Protein AF-W1PEI9-F1 (afdb_monomer)

Organism: Amborella trichopoda (NCBI:txid13333)

Structure (mmCIF, N/CA/C/O backbone):
data_AF-W1PEI9-F1
#
_entry.id   AF-W1PEI9-F1
#
loop_
_atom_site.group_PDB
_atom_site.id
_atom_site.type_symbol
_atom_site.label_atom_id
_atom_site.label_alt_id
_atom_site.label_comp_id
_atom_site.label_asym_id
_atom_site.label_entity_id
_atom_site.label_seq_id
_atom_site.pdbx_PDB_ins_code
_atom_site.Cartn_x
_atom_site.Cartn_y
_atom_site.Cartn_z
_atom_site.occupancy
_atom_site.B_iso_or_equiv
_atom_site.auth_seq_id
_atom_site.auth_comp_id
_atom_site.auth_asym_id
_atom_site.auth_atom_id
_atom_site.pdbx_PDB_model_num
ATOM 1 N N . MET A 1 1 ? -11.754 3.551 -22.046 1.00 38.94 1 MET A N 1
ATOM 2 C CA . MET A 1 1 ? -11.996 2.138 -21.667 1.00 38.94 1 MET A CA 1
ATOM 3 C C . MET A 1 1 ? -11.466 1.914 -20.260 1.00 38.94 1 MET A C 1
ATOM 5 O O . MET A 1 1 ? -10.354 2.350 -19.992 1.00 38.94 1 MET A O 1
ATOM 9 N N . LYS A 1 2 ? -12.235 1.277 -19.365 1.00 50.69 2 LYS A N 1
ATOM 10 C CA . LYS A 1 2 ? -11.716 0.834 -18.060 1.00 50.69 2 LYS A CA 1
ATOM 11 C C . LYS A 1 2 ? -10.725 -0.317 -18.317 1.00 50.69 2 LYS A C 1
ATOM 13 O O . LYS A 1 2 ? -11.101 -1.243 -19.038 1.00 50.69 2 LYS A O 1
ATOM 18 N N . PRO A 1 3 ? -9.479 -0.260 -17.815 1.00 57.53 3 PRO A N 1
ATOM 19 C CA . PRO A 1 3 ? -8.537 -1.363 -17.975 1.00 57.53 3 PRO A CA 1
ATOM 20 C C . PRO A 1 3 ? -9.082 -2.641 -17.315 1.00 57.53 3 PRO A C 1
ATOM 22 O O . PRO A 1 3 ? -9.838 -2.582 -16.345 1.00 57.53 3 PRO A O 1
ATOM 25 N N . SER A 1 4 ? -8.746 -3.797 -17.888 1.00 67.44 4 SER A N 1
ATOM 26 C CA . SER A 1 4 ? -9.245 -5.104 -17.446 1.00 67.44 4 SER A CA 1
ATOM 27 C C . SER A 1 4 ? -8.595 -5.516 -16.123 1.00 67.44 4 SER A C 1
ATOM 29 O O . SER A 1 4 ? -7.374 -5.534 -16.025 1.00 67.44 4 SER A O 1
ATOM 31 N N . SER A 1 5 ? -9.400 -5.944 -15.148 1.00 65.81 5 SER A N 1
ATOM 32 C CA . SER A 1 5 ? -8.937 -6.503 -13.867 1.00 65.81 5 SER A CA 1
ATOM 33 C C . SER A 1 5 ? -8.968 -8.043 -13.830 1.00 65.81 5 SER A C 1
ATOM 35 O O . SER A 1 5 ? -9.061 -8.647 -12.760 1.00 65.81 5 SER A O 1
ATOM 37 N N . ASN A 1 6 ? -8.973 -8.703 -14.995 1.00 63.50 6 ASN A N 1
ATOM 38 C CA . ASN A 1 6 ? -9.005 -10.164 -15.076 1.00 63.50 6 ASN A CA 1
ATOM 39 C C . ASN A 1 6 ? -7.700 -10.773 -14.547 1.00 63.50 6 ASN A C 1
ATOM 41 O O . ASN A 1 6 ? -6.618 -10.505 -15.069 1.00 63.50 6 ASN A O 1
ATOM 45 N N . ARG A 1 7 ? -7.825 -11.633 -13.532 1.00 63.16 7 ARG A N 1
ATOM 46 C CA . ARG A 1 7 ? -6.710 -12.356 -12.915 1.00 63.16 7 ARG A CA 1
ATOM 47 C C . ARG A 1 7 ? -6.373 -13.583 -13.762 1.00 63.16 7 ARG A C 1
ATOM 49 O O . ARG A 1 7 ? -6.993 -14.633 -13.613 1.00 63.16 7 A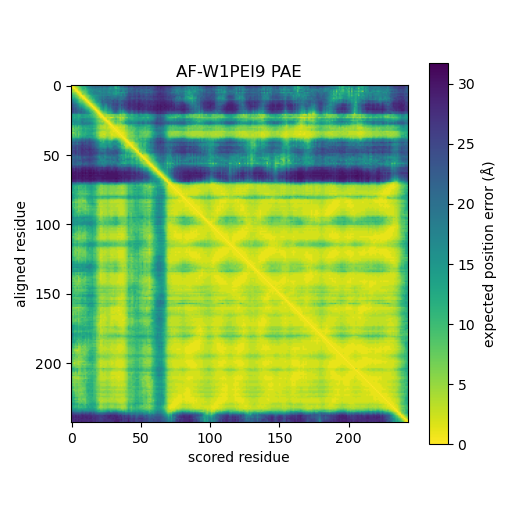RG A O 1
ATOM 56 N N . VAL A 1 8 ? -5.411 -13.468 -14.669 1.00 56.00 8 VAL A N 1
ATOM 57 C CA . VAL A 1 8 ? -4.890 -14.644 -15.379 1.00 56.00 8 VAL A CA 1
ATOM 58 C C . VAL A 1 8 ? -3.942 -15.381 -14.427 1.00 56.00 8 VAL A C 1
ATOM 60 O O . VAL A 1 8 ? -2.944 -14.811 -14.004 1.00 56.00 8 VAL A O 1
ATOM 63 N N . GLY A 1 9 ? -4.271 -16.623 -14.056 1.00 52.38 9 GLY A N 1
ATOM 64 C CA . GLY A 1 9 ? -3.397 -17.487 -13.243 1.00 52.38 9 GLY A CA 1
ATOM 65 C C . GLY A 1 9 ? -3.635 -17.496 -11.725 1.00 52.38 9 GLY A C 1
ATOM 66 O O . GLY A 1 9 ? -2.911 -18.197 -11.025 1.00 52.38 9 GLY A O 1
ATOM 67 N N . PHE A 1 10 ? -4.649 -16.794 -11.199 1.00 54.81 10 PHE A N 1
ATOM 68 C CA . PHE A 1 10 ? -5.024 -16.869 -9.775 1.00 54.81 10 PHE A CA 1
ATOM 69 C C . PHE A 1 10 ? -6.401 -17.515 -9.600 1.00 54.81 10 PHE A C 1
ATOM 71 O O . PHE A 1 10 ? -7.389 -17.043 -10.164 1.00 54.81 10 PHE A O 1
ATOM 78 N N . THR A 1 11 ? -6.486 -18.571 -8.789 1.00 50.75 11 THR A N 1
ATOM 79 C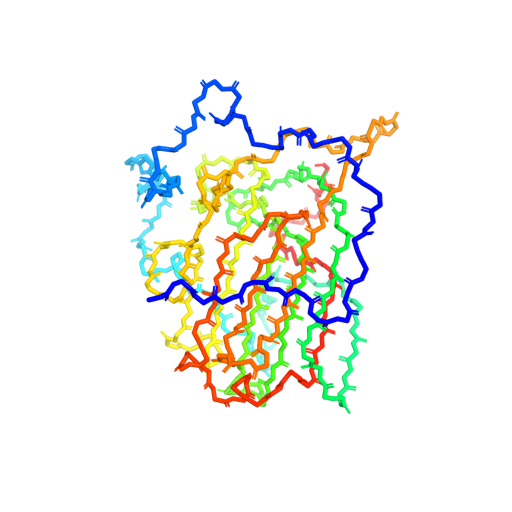 CA . THR A 1 11 ? -7.759 -19.192 -8.405 1.00 50.75 11 THR A CA 1
ATOM 80 C C . THR A 1 11 ? -8.467 -18.344 -7.342 1.00 50.75 11 THR A C 1
ATOM 82 O O . THR A 1 11 ? -7.857 -17.871 -6.381 1.00 50.75 11 THR A O 1
ATOM 85 N N . SER A 1 12 ? -9.768 -18.111 -7.528 1.00 50.69 12 SER A N 1
ATOM 86 C CA . SER A 1 12 ? -10.629 -17.528 -6.493 1.00 50.69 12 SER A CA 1
ATOM 87 C C . SER A 1 12 ? -10.885 -18.599 -5.431 1.00 50.69 12 SER A C 1
ATOM 89 O O . SER A 1 12 ? -11.300 -19.713 -5.758 1.00 50.69 12 SER A O 1
ATOM 91 N N . GLU A 1 13 ? -10.599 -18.292 -4.167 1.00 48.91 13 GLU A N 1
ATOM 92 C CA . GLU A 1 13 ? -11.056 -19.129 -3.056 1.00 48.91 13 GLU A CA 1
ATOM 93 C C . GLU A 1 13 ? -12.588 -19.050 -2.981 1.00 48.91 13 GLU A C 1
ATOM 95 O O . GLU A 1 13 ? -13.180 -18.033 -3.345 1.00 48.91 13 GLU A O 1
ATOM 100 N N . LYS A 1 14 ? -13.245 -20.139 -2.548 1.00 38.59 14 LYS A N 1
ATOM 101 C CA . LYS A 1 14 ? -14.707 -20.185 -2.362 1.00 38.59 14 LYS A CA 1
ATOM 102 C C . LYS A 1 14 ? -15.156 -18.908 -1.652 1.00 38.59 14 LYS A C 1
ATOM 104 O O . LYS A 1 14 ? -14.592 -18.619 -0.604 1.00 38.59 14 LYS A O 1
ATOM 109 N N . LYS A 1 15 ? -16.151 -18.195 -2.212 1.00 37.16 15 LYS A N 1
ATOM 110 C CA . LYS A 1 15 ? -16.755 -16.965 -1.658 1.00 37.16 15 LYS A CA 1
ATOM 111 C C . LYS A 1 15 ? -16.857 -17.061 -0.133 1.00 37.16 15 LYS A C 1
ATOM 113 O O . LYS A 1 15 ? -17.834 -17.598 0.389 1.00 37.16 15 LYS A O 1
ATOM 118 N N . VAL A 1 16 ? -15.858 -16.544 0.578 1.00 40.06 16 VAL A N 1
ATOM 119 C CA . VAL A 1 16 ? -15.978 -16.311 2.011 1.00 40.06 16 VAL A CA 1
ATOM 120 C C . VAL A 1 16 ? -16.999 -15.198 2.106 1.00 40.06 16 VAL A C 1
ATOM 122 O O . VAL A 1 16 ? -16.820 -14.140 1.499 1.00 40.06 16 VAL A O 1
ATOM 125 N N . GLN A 1 17 ? -18.115 -15.497 2.767 1.00 37.69 17 GLN A N 1
ATOM 126 C CA . GLN A 1 17 ? -19.247 -14.601 2.955 1.00 37.69 17 GLN A CA 1
ATOM 127 C C . GLN A 1 17 ? -18.711 -13.193 3.233 1.00 37.69 17 GLN A C 1
ATOM 129 O O . GLN A 1 17 ? -17.978 -12.986 4.203 1.00 37.69 17 GLN A O 1
ATOM 134 N N . SER A 1 18 ? -18.969 -12.262 2.309 1.00 45.06 18 SER A N 1
ATOM 135 C CA . SER A 1 18 ? -18.375 -10.930 2.310 1.00 45.06 18 SER A CA 1
ATOM 136 C C . SER A 1 18 ? -18.948 -10.135 3.477 1.00 45.06 18 SER A C 1
ATOM 138 O O . SER A 1 18 ? -19.879 -9.347 3.322 1.00 45.06 18 SER A O 1
ATOM 140 N N . SER A 1 19 ? -18.420 -10.354 4.678 1.00 51.12 19 SER A N 1
ATOM 141 C CA . SER A 1 19 ? -18.631 -9.425 5.769 1.00 51.12 19 SER A CA 1
ATOM 142 C C . SER A 1 19 ? -18.049 -8.091 5.307 1.00 51.12 19 SER A C 1
ATOM 144 O O . SER A 1 19 ? -16.859 -7.989 4.975 1.00 51.12 19 SER A O 1
ATOM 146 N N . ASN A 1 20 ? -18.928 -7.095 5.177 1.00 56.91 20 ASN A N 1
ATOM 147 C CA . ASN A 1 20 ? -18.552 -5.716 4.904 1.00 56.91 20 ASN A CA 1
ATOM 148 C C . ASN A 1 20 ? -17.596 -5.282 6.011 1.00 56.91 20 ASN A C 1
ATOM 150 O O . ASN A 1 20 ? -18.016 -5.016 7.139 1.00 56.91 20 ASN A O 1
ATOM 154 N N . LEU A 1 21 ? -16.302 -5.275 5.679 1.00 64.25 21 LEU A N 1
ATOM 155 C CA . LEU A 1 21 ? -15.236 -4.924 6.612 1.00 64.25 21 LEU A CA 1
ATOM 156 C C . LEU A 1 21 ? -15.153 -3.419 6.847 1.00 64.25 21 LEU A C 1
ATOM 158 O O . LEU A 1 21 ? -14.384 -2.978 7.688 1.00 64.25 21 LEU A O 1
ATOM 162 N N . GLN A 1 22 ? -15.913 -2.624 6.100 1.00 79.81 22 GLN A N 1
ATOM 163 C CA . GLN A 1 22 ? -15.947 -1.183 6.258 1.00 79.81 22 GLN A CA 1
ATOM 164 C C . GLN A 1 22 ? -17.339 -0.787 6.738 1.00 79.81 22 GLN A C 1
ATOM 166 O O . GLN A 1 22 ? -18.350 -1.198 6.182 1.00 79.81 22 GLN A O 1
ATOM 171 N N . SER A 1 23 ? -17.414 -0.023 7.824 1.00 75.50 23 SER A N 1
ATOM 172 C CA . SER A 1 23 ? -18.700 0.342 8.429 1.00 75.50 23 SER A CA 1
ATOM 173 C C . SER A 1 23 ? -19.509 1.322 7.575 1.00 75.50 23 SER A C 1
ATOM 175 O O . SER A 1 23 ? -20.736 1.327 7.673 1.00 75.50 23 SER A O 1
ATOM 177 N N . TRP A 1 24 ? -18.845 2.125 6.737 1.00 78.25 24 TRP A N 1
ATOM 178 C CA . TRP A 1 24 ? -19.479 3.181 5.943 1.00 78.25 24 TRP A CA 1
ATOM 179 C C . TRP A 1 24 ? -20.424 2.633 4.863 1.00 78.25 24 TRP A C 1
ATOM 181 O O . TRP A 1 24 ? -21.472 3.221 4.624 1.00 78.25 24 TRP A O 1
ATOM 191 N N . ASN A 1 25 ? -20.115 1.474 4.273 1.00 74.00 25 ASN A N 1
ATOM 192 C CA . ASN A 1 25 ? -20.906 0.889 3.184 1.00 74.00 25 ASN A CA 1
ATOM 193 C C . ASN A 1 25 ? -22.024 -0.058 3.669 1.00 74.00 25 ASN A C 1
ATOM 195 O O . ASN A 1 25 ? -22.594 -0.816 2.886 1.00 74.00 25 ASN A O 1
ATOM 199 N N . ARG A 1 26 ? -22.347 -0.042 4.973 1.00 69.62 26 ARG A N 1
ATOM 200 C CA . ARG A 1 26 ? -23.456 -0.838 5.534 1.00 69.62 26 ARG A CA 1
ATOM 201 C C . ARG A 1 26 ? -24.835 -0.278 5.188 1.00 69.62 26 ARG A C 1
ATOM 203 O O . ARG A 1 26 ? -25.803 -1.030 5.248 1.00 69.62 26 ARG A O 1
ATOM 210 N N . LYS A 1 27 ? -24.930 1.023 4.898 1.00 66.69 27 LYS A N 1
ATOM 211 C CA . LYS A 1 27 ? -26.196 1.721 4.612 1.00 66.69 27 LYS A CA 1
ATOM 212 C C . LYS A 1 27 ? -26.204 2.440 3.265 1.00 66.69 27 LYS A C 1
ATOM 214 O O . LYS A 1 27 ? -27.272 2.560 2.681 1.00 66.69 27 LYS A O 1
ATOM 219 N N . ASP A 1 28 ? -25.036 2.840 2.768 1.00 69.19 28 ASP A N 1
ATOM 220 C CA . ASP A 1 28 ? -24.901 3.634 1.551 1.00 69.19 28 ASP A CA 1
ATOM 221 C C . ASP A 1 28 ? -23.911 2.987 0.578 1.00 69.19 28 ASP A C 1
ATOM 223 O O . ASP A 1 28 ? -22.884 2.437 0.977 1.00 69.19 28 ASP A O 1
ATOM 227 N N . THR A 1 29 ? -24.205 3.085 -0.716 1.00 77.62 29 THR A N 1
ATOM 228 C CA . THR A 1 29 ? -23.305 2.678 -1.803 1.00 77.62 29 THR A CA 1
ATOM 229 C C . THR A 1 29 ? -22.981 3.877 -2.678 1.00 77.62 29 THR A C 1
ATOM 231 O O . THR A 1 29 ? -23.831 4.743 -2.891 1.00 77.62 29 THR A O 1
ATOM 234 N N . CYS A 1 30 ? -21.774 3.919 -3.236 1.00 85.00 30 CYS A N 1
ATOM 235 C CA . CYS A 1 30 ? -21.409 4.963 -4.186 1.00 85.00 30 CYS A CA 1
ATOM 236 C C . CYS A 1 30 ? -22.284 4.904 -5.453 1.00 85.00 30 CYS A C 1
ATOM 238 O O . CYS A 1 30 ? -22.479 3.815 -6.003 1.00 85.00 30 CYS A O 1
ATOM 240 N N . PRO A 1 31 ? -22.779 6.052 -5.960 1.00 89.56 31 PRO A N 1
ATOM 241 C CA . PRO A 1 31 ? -23.426 6.116 -7.264 1.00 89.56 31 PRO A CA 1
ATOM 242 C C . PRO A 1 31 ? -22.554 5.521 -8.381 1.00 89.56 31 PRO A C 1
ATOM 244 O O . PRO A 1 31 ? -21.320 5.621 -8.315 1.00 89.56 31 PRO A O 1
ATOM 247 N N . PRO A 1 32 ? -23.159 4.963 -9.446 1.00 87.62 32 PRO A N 1
ATOM 248 C CA . PRO A 1 32 ? -22.412 4.449 -10.588 1.00 87.62 32 PRO A CA 1
ATOM 249 C C . PRO A 1 32 ? -21.421 5.484 -11.138 1.00 87.62 32 PRO A C 1
ATOM 251 O O . PRO A 1 32 ? -21.779 6.632 -11.391 1.00 87.62 32 PRO A O 1
ATOM 254 N N . GLY A 1 33 ? -20.164 5.074 -11.317 1.00 86.69 33 GLY A N 1
ATOM 255 C CA . GLY A 1 33 ? -19.095 5.943 -11.825 1.00 86.69 33 GLY A CA 1
ATOM 256 C C . GLY A 1 33 ? -18.385 6.795 -10.769 1.00 86.69 33 GLY A C 1
ATOM 257 O O . GLY A 1 33 ? -17.463 7.527 -11.118 1.00 86.69 33 GLY A O 1
ATOM 258 N N . THR A 1 34 ? -18.762 6.680 -9.494 1.00 90.00 34 THR A N 1
ATOM 259 C CA . THR A 1 34 ? -18.087 7.353 -8.375 1.00 90.00 34 THR A CA 1
ATOM 260 C C . THR A 1 34 ? -17.336 6.367 -7.481 1.00 90.00 34 THR A C 1
ATOM 262 O O . THR A 1 34 ? -17.566 5.157 -7.525 1.00 90.00 34 THR A O 1
ATOM 265 N N . ILE A 1 35 ? -16.423 6.901 -6.672 1.00 90.69 35 ILE A N 1
ATOM 266 C CA . ILE A 1 35 ? -15.616 6.161 -5.698 1.00 90.69 35 ILE A CA 1
ATOM 267 C C . ILE A 1 35 ? -15.825 6.749 -4.296 1.00 90.69 35 ILE A C 1
ATOM 269 O O . ILE A 1 35 ? -16.062 7.957 -4.170 1.00 90.69 35 ILE A O 1
ATOM 273 N N . PRO A 1 36 ? -15.698 5.946 -3.233 1.00 90.50 36 PRO A N 1
ATOM 274 C CA . PRO A 1 36 ? -15.693 6.460 -1.877 1.00 90.50 36 PRO A CA 1
ATOM 275 C C . PRO A 1 36 ? -14.319 7.054 -1.552 1.00 90.50 36 PRO A C 1
ATOM 277 O O . PRO A 1 36 ? -13.281 6.443 -1.804 1.00 90.50 36 PRO A O 1
ATOM 280 N N . ILE A 1 37 ? -14.307 8.245 -0.956 1.00 88.06 37 ILE A N 1
ATOM 281 C CA . ILE A 1 37 ? -13.085 8.911 -0.493 1.00 88.06 37 ILE A CA 1
ATOM 282 C C . ILE A 1 37 ? -13.251 9.217 0.991 1.00 88.06 37 ILE A C 1
ATOM 284 O O . ILE A 1 37 ? -14.171 9.939 1.380 1.00 88.06 37 ILE A O 1
ATOM 288 N N . CYS A 1 38 ? -12.351 8.685 1.821 1.00 83.44 38 CYS A N 1
ATOM 289 C CA . CYS A 1 38 ? -1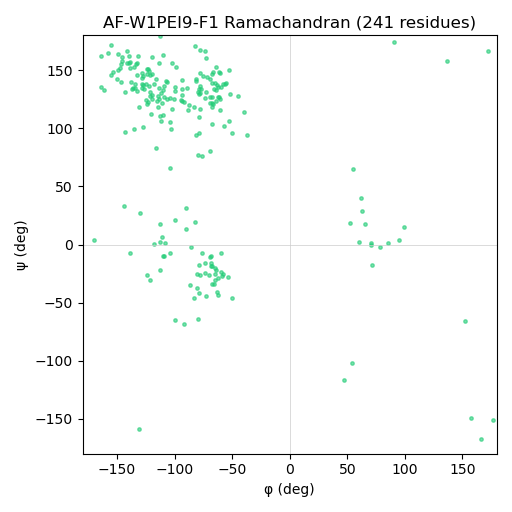2.296 9.051 3.233 1.00 83.44 38 CYS A CA 1
ATOM 290 C C . CYS A 1 38 ? -11.865 10.514 3.354 1.00 83.44 38 CYS A C 1
ATOM 292 O O . CYS A 1 38 ? -10.797 10.895 2.874 1.00 83.44 38 CYS A O 1
ATOM 294 N N . ARG A 1 39 ? -12.704 11.342 3.980 1.00 72.62 39 ARG A N 1
ATOM 295 C CA . ARG A 1 39 ? -12.361 12.737 4.269 1.00 72.62 39 ARG A CA 1
ATOM 296 C C . ARG A 1 39 ? -11.466 12.784 5.503 1.00 72.62 39 ARG A C 1
ATOM 298 O O . ARG A 1 39 ? -11.825 12.198 6.517 1.00 72.62 39 ARG A O 1
ATOM 305 N N . MET A 1 40 ? -10.356 13.511 5.411 1.00 64.25 40 MET A N 1
ATOM 306 C CA . MET A 1 40 ? -9.632 13.983 6.592 1.00 64.25 40 MET A CA 1
ATOM 307 C C . MET A 1 40 ? -10.380 15.198 7.143 1.00 64.25 40 MET A C 1
ATOM 309 O O . MET A 1 40 ? -10.751 16.096 6.379 1.00 64.25 40 MET A O 1
ATOM 313 N N . THR A 1 41 ? -10.664 15.201 8.439 1.00 59.72 41 THR A N 1
ATOM 314 C CA . THR A 1 41 ? -11.306 16.328 9.119 1.00 59.72 41 THR A CA 1
ATOM 315 C C . THR A 1 41 ? -10.323 17.492 9.282 1.00 59.72 41 THR A C 1
ATOM 317 O O . THR A 1 41 ? -9.121 17.357 9.041 1.00 59.72 41 THR A O 1
ATOM 320 N N . ARG A 1 42 ? -10.826 18.684 9.632 1.00 51.88 42 ARG A N 1
ATOM 321 C CA . ARG A 1 42 ? -9.947 19.839 9.890 1.00 51.88 42 ARG A CA 1
ATOM 322 C C . ARG A 1 42 ? -9.088 19.584 11.124 1.00 51.88 42 ARG A C 1
ATOM 324 O O . ARG A 1 42 ? -7.936 19.989 11.148 1.00 51.88 42 ARG A O 1
ATOM 331 N N . GLU A 1 43 ? -9.635 18.875 12.098 1.00 53.56 43 GLU A N 1
ATOM 332 C CA . GLU A 1 43 ? -8.974 18.428 13.315 1.00 53.56 43 GLU A CA 1
ATOM 333 C C . GLU A 1 43 ? -7.810 17.472 12.990 1.00 53.56 43 GLU A C 1
ATOM 335 O O . GLU A 1 43 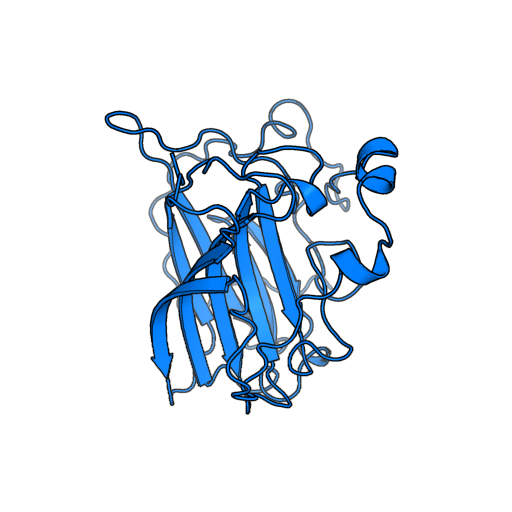? -6.696 17.701 13.464 1.00 53.56 43 GLU A O 1
ATOM 340 N N . ASP A 1 44 ? -8.009 16.518 12.067 1.00 50.19 44 ASP A N 1
ATOM 341 C CA . ASP A 1 44 ? -6.934 15.650 11.540 1.00 50.19 44 ASP A CA 1
ATOM 342 C C . ASP A 1 44 ? -5.843 16.462 10.816 1.00 50.19 44 ASP A C 1
ATOM 344 O O . ASP A 1 44 ? -4.676 16.079 10.783 1.00 50.19 44 ASP A O 1
ATOM 348 N N . MET A 1 45 ? -6.208 17.611 10.238 1.00 45.97 45 MET A N 1
ATOM 349 C CA . MET A 1 45 ? -5.285 18.516 9.548 1.00 45.97 45 MET A CA 1
ATOM 350 C C . MET A 1 45 ? -4.455 19.377 10.517 1.00 45.97 45 MET A C 1
ATOM 352 O O . MET A 1 45 ? -3.349 19.773 10.157 1.00 45.97 45 MET A O 1
ATOM 356 N N . PHE A 1 46 ? -4.949 19.651 11.734 1.00 41.72 46 PHE A N 1
ATOM 357 C CA . PHE A 1 46 ? -4.228 20.413 12.768 1.00 41.72 46 PHE A CA 1
ATOM 358 C C . PHE A 1 46 ? -3.205 19.573 13.542 1.00 41.72 46 PHE A C 1
ATOM 360 O O . PHE A 1 46 ? -2.216 20.124 14.021 1.00 41.72 46 PHE A O 1
ATOM 367 N N . SER A 1 47 ? -3.396 18.252 13.627 1.00 46.72 47 SER A N 1
ATOM 368 C CA . SER A 1 47 ? -2.411 17.329 14.220 1.00 46.72 47 SER A CA 1
ATOM 369 C C . SER A 1 47 ? -1.136 17.193 13.375 1.00 46.72 47 SER A C 1
ATOM 371 O O . SER A 1 47 ? -0.149 16.602 13.809 1.00 46.72 47 SER A O 1
ATOM 373 N N . VAL A 1 48 ? -1.147 17.729 12.154 1.00 45.91 48 VAL A N 1
ATOM 374 C CA . VAL A 1 48 ? -0.139 17.471 11.137 1.00 45.91 48 VAL A CA 1
ATOM 375 C C . VAL A 1 48 ? 0.516 18.788 10.738 1.00 45.91 48 VAL A C 1
ATOM 377 O O . VAL A 1 48 ? -0.084 19.627 10.072 1.00 45.91 48 VAL A O 1
ATOM 380 N N . SER A 1 49 ? 1.797 18.946 11.068 1.00 42.00 49 SER A N 1
ATOM 381 C CA . SER A 1 49 ? 2.575 20.156 10.757 1.00 42.00 49 SER A CA 1
ATOM 382 C C . SER A 1 49 ? 2.678 20.463 9.251 1.00 42.00 49 SER A C 1
ATOM 384 O O . SER A 1 49 ? 2.854 21.619 8.865 1.00 42.00 49 SER A O 1
ATOM 386 N N . SER A 1 50 ? 2.527 19.459 8.374 1.00 48.38 50 SER A N 1
ATOM 387 C CA . SER A 1 50 ? 2.298 19.657 6.937 1.00 48.38 50 SER A CA 1
ATOM 388 C C . SER A 1 50 ? 1.774 18.401 6.230 1.00 48.38 50 SER A C 1
ATOM 390 O O . SER A 1 50 ? 2.371 17.330 6.331 1.00 48.38 50 SER A O 1
ATOM 392 N N . ILE A 1 51 ? 0.757 18.549 5.370 1.00 51.22 51 ILE A N 1
ATOM 393 C CA . ILE A 1 51 ? 0.297 17.497 4.435 1.00 51.22 51 ILE A CA 1
ATOM 394 C C . ILE A 1 51 ? 1.453 16.964 3.565 1.00 51.22 51 ILE A C 1
ATOM 396 O O . ILE A 1 51 ? 1.435 15.810 3.143 1.00 51.22 51 ILE A O 1
ATOM 400 N N . LYS A 1 52 ? 2.485 17.779 3.294 1.00 48.41 52 LYS A N 1
ATOM 401 C CA . LYS A 1 52 ? 3.670 17.340 2.538 1.00 48.41 52 LYS A CA 1
ATOM 402 C C . LYS A 1 52 ? 4.481 16.266 3.270 1.00 48.41 52 LYS A C 1
ATOM 404 O O . LYS A 1 52 ? 5.058 15.423 2.589 1.00 48.41 52 LYS A O 1
ATOM 409 N N . ASN A 1 53 ? 4.488 16.279 4.603 1.00 51.66 53 ASN A N 1
ATOM 410 C CA . ASN A 1 53 ? 5.220 15.308 5.416 1.00 51.66 53 ASN A CA 1
ATOM 411 C C . ASN A 1 53 ? 4.436 13.993 5.544 1.00 51.66 53 ASN A C 1
ATOM 413 O O . ASN A 1 53 ? 5.028 12.936 5.386 1.00 51.66 53 ASN A O 1
ATOM 417 N N . LEU A 1 54 ? 3.099 14.037 5.653 1.00 52.41 54 LEU A N 1
ATOM 418 C CA . LEU A 1 54 ? 2.249 12.827 5.632 1.00 52.41 54 LEU A CA 1
ATOM 419 C C . LEU A 1 54 ? 2.381 11.994 4.358 1.00 52.41 54 LEU A C 1
ATOM 421 O O . LEU A 1 54 ? 2.086 10.807 4.356 1.00 52.41 54 LEU A O 1
ATOM 425 N N . ARG A 1 55 ? 2.735 12.626 3.235 1.00 53.72 55 ARG A N 1
ATOM 426 C CA . ARG A 1 55 ? 2.804 11.965 1.924 1.00 53.72 55 ARG A CA 1
ATOM 427 C C . ARG A 1 55 ? 4.074 11.137 1.741 1.00 53.72 55 ARG A C 1
ATOM 429 O O . ARG A 1 55 ? 4.125 10.313 0.830 1.00 53.72 55 ARG A O 1
ATOM 436 N N . LYS A 1 56 ? 5.099 11.366 2.562 1.00 55.84 56 LYS A N 1
ATOM 437 C CA . LYS A 1 56 ? 6.432 10.795 2.379 1.00 55.84 56 LYS A CA 1
ATOM 438 C C . LYS A 1 56 ? 6.751 9.847 3.528 1.00 55.84 56 LYS A C 1
ATOM 440 O O . LYS A 1 56 ? 6.730 10.263 4.678 1.00 55.84 56 LYS A O 1
ATOM 445 N N . LYS A 1 57 ? 7.078 8.593 3.210 1.00 59.53 57 LYS A N 1
ATOM 446 C CA . LYS A 1 57 ? 7.920 7.793 4.105 1.00 59.53 57 LYS A CA 1
ATOM 447 C C . LYS A 1 57 ? 9.357 8.301 3.963 1.00 59.53 57 LYS A C 1
ATOM 449 O O . LYS A 1 57 ? 9.738 8.738 2.877 1.00 59.53 57 LYS A O 1
ATOM 454 N N . HIS A 1 58 ? 10.128 8.304 5.043 1.00 50.50 58 HIS A N 1
ATOM 455 C CA . HIS A 1 58 ? 11.544 8.655 4.969 1.00 50.50 58 HIS A CA 1
ATOM 456 C C . HIS A 1 58 ? 12.359 7.435 4.510 1.00 50.50 58 HIS A C 1
ATOM 458 O O . HIS A 1 58 ? 12.038 6.313 4.899 1.00 50.50 58 HIS A O 1
ATOM 464 N N . PRO A 1 59 ? 13.385 7.617 3.660 1.00 44.25 59 PRO A N 1
ATOM 465 C CA . PRO A 1 59 ? 14.267 6.523 3.275 1.00 44.25 59 PRO A CA 1
ATOM 466 C C . PRO A 1 59 ? 15.067 6.029 4.487 1.00 44.25 59 PRO A C 1
ATOM 468 O O . PRO A 1 59 ? 15.674 6.832 5.195 1.00 44.25 59 PRO A O 1
ATOM 471 N N . PHE A 1 60 ? 15.127 4.709 4.671 1.00 41.22 60 PHE A N 1
ATOM 472 C CA . PHE A 1 60 ? 15.973 4.027 5.656 1.00 41.22 60 PHE A CA 1
ATOM 473 C C . PHE A 1 60 ? 17.444 4.467 5.522 1.00 41.22 60 PHE A C 1
ATOM 475 O O . PHE A 1 60 ? 18.149 4.116 4.567 1.00 41.22 60 PHE A O 1
ATOM 482 N N . SER A 1 61 ? 17.960 5.279 6.440 1.00 33.91 61 SER A N 1
ATOM 483 C CA . SER A 1 61 ? 19.340 5.750 6.310 1.00 33.91 61 SER A CA 1
ATOM 484 C C . SER A 1 61 ? 20.306 4.647 6.766 1.00 33.91 61 SER A C 1
ATOM 486 O O . SER A 1 61 ? 20.419 4.332 7.944 1.00 33.91 61 SER A O 1
ATOM 488 N N . LYS A 1 62 ? 21.045 4.044 5.826 1.00 33.22 62 LYS A N 1
ATOM 489 C CA . LYS A 1 62 ? 22.150 3.112 6.129 1.00 33.22 62 LYS A CA 1
ATOM 490 C C . LYS A 1 62 ? 23.465 3.832 6.455 1.00 33.22 62 LYS A C 1
ATOM 492 O O . LYS A 1 62 ? 24.535 3.232 6.350 1.00 33.22 62 LYS A O 1
ATOM 497 N N . LYS A 1 63 ? 23.423 5.116 6.825 1.00 31.00 63 LYS A N 1
ATOM 498 C CA . LYS A 1 63 ? 24.593 5.757 7.428 1.00 31.00 63 LYS A CA 1
ATOM 499 C C . LYS A 1 63 ? 24.631 5.329 8.887 1.00 31.00 63 LYS A C 1
ATOM 501 O O . LYS A 1 63 ? 23.950 5.905 9.723 1.00 31.00 63 LYS A O 1
ATOM 506 N N . LEU A 1 64 ? 25.423 4.286 9.144 1.00 36.66 64 LEU A N 1
ATOM 507 C CA . LEU A 1 64 ? 26.009 4.024 10.452 1.00 36.66 64 LEU A CA 1
ATOM 508 C C . LEU A 1 64 ? 26.669 5.324 10.933 1.00 36.66 64 LEU A C 1
ATOM 510 O O . LEU A 1 64 ? 27.802 5.623 10.562 1.00 36.66 64 LEU A O 1
ATOM 514 N N . ASP A 1 65 ? 25.946 6.088 11.736 1.00 26.81 65 ASP A N 1
ATOM 515 C CA . ASP A 1 65 ? 26.537 6.877 12.797 1.00 26.81 65 ASP A CA 1
ATOM 516 C C . ASP A 1 65 ? 25.825 6.471 14.086 1.00 26.81 65 ASP A C 1
ATOM 518 O O . ASP A 1 65 ? 24.595 6.401 14.166 1.00 26.81 65 ASP A O 1
ATOM 522 N N . VAL A 1 66 ? 26.620 6.052 15.058 1.00 33.81 66 VAL A N 1
ATOM 523 C CA . VAL A 1 66 ? 26.189 5.359 16.270 1.00 33.81 66 VAL A CA 1
ATOM 524 C C . VAL A 1 66 ? 25.571 6.391 17.216 1.00 33.81 66 VAL A C 1
ATOM 526 O O . VAL A 1 66 ? 26.227 6.833 18.148 1.00 33.81 66 VAL A O 1
ATOM 529 N N . SER A 1 67 ? 24.336 6.841 16.950 1.00 31.16 67 SER A N 1
ATOM 530 C CA . SER A 1 67 ? 23.517 7.603 17.922 1.00 31.16 67 SER A CA 1
ATOM 531 C C . SER A 1 67 ? 22.037 7.847 17.563 1.00 31.16 67 SER A C 1
ATOM 533 O O . SER A 1 67 ? 21.341 8.476 18.356 1.00 31.16 67 SER A O 1
ATOM 535 N N . MET A 1 68 ? 21.491 7.329 16.457 1.00 34.03 68 MET A N 1
ATOM 536 C CA . MET A 1 68 ? 20.054 7.465 16.159 1.00 34.03 68 MET A CA 1
ATOM 537 C C . MET A 1 68 ? 19.487 6.126 15.691 1.00 34.03 68 MET A C 1
ATOM 539 O O . MET A 1 68 ? 19.663 5.723 14.544 1.00 34.03 68 MET A O 1
ATOM 543 N N . TRP A 1 69 ? 18.840 5.402 16.604 1.00 40.56 69 TRP A N 1
ATOM 544 C CA . TRP A 1 69 ? 17.966 4.298 16.225 1.00 40.56 69 TRP A CA 1
ATOM 545 C C . TRP A 1 69 ? 16.859 4.895 15.355 1.00 40.56 69 TRP A C 1
ATOM 547 O O . TRP A 1 69 ? 16.195 5.831 15.790 1.00 40.56 69 TRP A O 1
ATOM 557 N N . ASP A 1 70 ? 16.666 4.372 14.144 1.00 53.31 70 ASP A N 1
ATOM 558 C CA . ASP A 1 70 ? 15.620 4.823 13.210 1.00 53.31 70 ASP A CA 1
ATOM 559 C C . ASP A 1 70 ? 14.206 4.662 13.813 1.00 53.31 70 ASP A C 1
ATOM 561 O O . ASP A 1 70 ? 13.224 5.094 13.237 1.00 53.31 70 ASP A O 1
ATOM 565 N N . GLY A 1 71 ? 14.062 4.023 14.981 1.00 67.50 71 GLY A N 1
ATOM 566 C CA . GLY A 1 71 ? 12.783 3.793 15.660 1.00 67.50 71 GLY A CA 1
ATOM 567 C C . GLY A 1 71 ? 11.899 2.758 14.961 1.00 67.50 71 GLY A C 1
ATOM 568 O O . GLY A 1 71 ? 11.003 2.219 15.593 1.00 67.50 71 GLY A O 1
ATOM 569 N N . HIS A 1 72 ? 12.168 2.454 13.688 1.00 81.12 72 HIS A N 1
ATOM 570 C CA . HIS A 1 72 ? 11.460 1.474 12.876 1.00 81.12 72 HIS A CA 1
ATOM 571 C C . HIS A 1 72 ? 11.979 0.046 13.109 1.00 81.12 72 HIS A C 1
ATOM 573 O O . HIS A 1 72 ? 13.119 -0.286 12.773 1.00 81.12 72 HIS A O 1
ATOM 579 N N . GLU A 1 73 ? 11.113 -0.837 13.592 1.00 86.44 73 GLU A N 1
ATOM 580 C CA . GLU A 1 73 ? 11.367 -2.272 13.712 1.00 86.44 73 GLU A CA 1
ATOM 581 C C . GLU A 1 73 ? 10.558 -3.047 12.669 1.00 86.44 73 GLU A C 1
ATOM 583 O O . GLU A 1 73 ? 9.406 -2.722 12.387 1.00 86.44 73 GLU A O 1
ATOM 588 N N . HIS A 1 74 ? 11.159 -4.087 12.089 1.00 87.69 74 HIS A N 1
ATOM 589 C CA . HIS A 1 74 ? 10.557 -4.866 11.007 1.00 87.69 74 HIS A CA 1
ATOM 590 C C . HIS A 1 74 ? 10.556 -6.359 11.334 1.00 87.69 74 HIS A C 1
ATOM 592 O O . HIS A 1 74 ? 11.571 -6.917 11.752 1.00 87.69 74 HIS A O 1
ATOM 598 N N . ALA A 1 75 ? 9.442 -7.027 11.038 1.00 93.19 75 ALA A N 1
ATOM 599 C CA . ALA A 1 75 ? 9.330 -8.482 11.066 1.00 93.19 75 ALA A CA 1
ATOM 600 C C . ALA A 1 75 ? 8.763 -8.956 9.726 1.00 93.19 75 ALA A C 1
ATOM 602 O O . ALA A 1 75 ? 7.560 -8.842 9.484 1.00 93.19 75 ALA A O 1
ATOM 603 N N . VAL A 1 76 ? 9.638 -9.448 8.840 1.00 93.94 76 VAL A N 1
ATOM 604 C CA . VAL A 1 76 ? 9.287 -9.758 7.446 1.00 93.94 76 VAL A CA 1
ATOM 605 C C . VAL A 1 76 ? 9.781 -11.130 6.990 1.00 93.94 76 VAL A C 1
ATOM 607 O O . VAL A 1 76 ? 10.864 -11.586 7.352 1.00 93.94 76 VAL A O 1
ATOM 610 N N . VAL A 1 77 ? 8.993 -11.759 6.122 1.00 96.69 77 VAL A N 1
ATOM 611 C CA . VAL A 1 77 ? 9.386 -12.885 5.271 1.00 96.69 77 VAL A CA 1
ATOM 612 C C . VAL A 1 77 ? 9.512 -12.364 3.845 1.00 96.69 77 VAL A C 1
ATOM 614 O O . VAL A 1 77 ? 8.685 -11.567 3.407 1.00 96.69 77 VAL A O 1
ATOM 617 N N . TYR A 1 78 ? 10.527 -12.808 3.104 1.00 96.12 78 TYR A N 1
ATOM 618 C CA . TYR A 1 78 ? 10.791 -12.296 1.762 1.00 96.12 78 TYR A CA 1
ATOM 619 C C . TYR A 1 78 ? 11.240 -13.375 0.779 1.00 96.12 78 TYR A C 1
ATOM 621 O O . TYR A 1 78 ? 11.841 -14.383 1.147 1.00 96.12 78 TYR A O 1
ATOM 629 N N . VAL A 1 79 ? 11.012 -13.100 -0.503 1.00 97.00 79 VAL A N 1
ATOM 630 C CA . VAL A 1 79 ? 11.622 -13.806 -1.636 1.00 97.00 79 VAL A CA 1
ATOM 631 C C . VAL A 1 79 ? 12.364 -12.794 -2.502 1.00 97.00 79 VAL A C 1
ATOM 633 O O . VAL A 1 79 ? 11.855 -11.706 -2.750 1.00 97.00 79 VAL A O 1
ATOM 636 N N . LYS A 1 80 ? 13.580 -13.125 -2.951 1.00 95.06 80 LYS A N 1
ATOM 637 C CA . LYS A 1 80 ? 14.479 -12.211 -3.686 1.00 95.06 80 LYS A CA 1
ATOM 638 C C . LYS A 1 80 ? 15.050 -12.874 -4.934 1.00 95.06 80 LYS A C 1
ATOM 640 O O . LYS A 1 80 ? 15.072 -14.096 -5.027 1.00 95.06 80 LYS A O 1
ATOM 645 N N . ARG A 1 81 ? 15.561 -12.053 -5.859 1.00 88.81 81 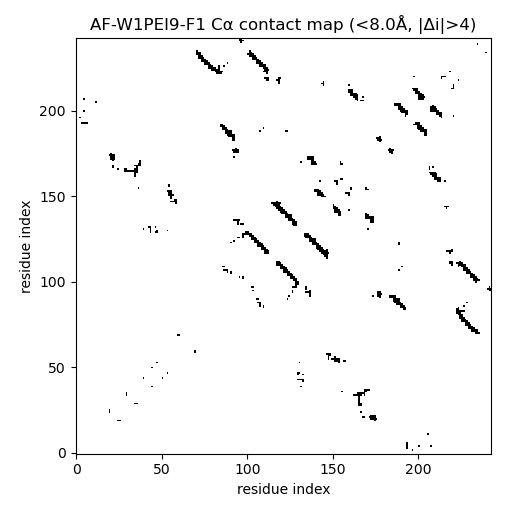ARG A N 1
ATOM 646 C CA . ARG A 1 81 ? 16.290 -12.472 -7.077 1.00 88.81 81 ARG A CA 1
ATOM 647 C C . ARG A 1 81 ? 15.457 -13.315 -8.057 1.00 88.81 81 ARG A C 1
ATOM 649 O O . ARG A 1 81 ? 16.016 -14.132 -8.780 1.00 88.81 81 ARG A O 1
ATOM 656 N N . GLY A 1 82 ? 14.141 -13.112 -8.079 1.00 91.50 82 GLY A N 1
ATOM 657 C CA . GLY A 1 82 ? 13.238 -13.708 -9.069 1.00 91.50 82 GLY A CA 1
ATOM 658 C C . GLY A 1 82 ? 12.636 -12.653 -9.993 1.00 91.50 82 GLY A C 1
ATOM 659 O O . GLY A 1 82 ? 12.902 -11.466 -9.830 1.00 91.50 82 GLY A O 1
ATOM 660 N N . GLU A 1 83 ? 11.804 -13.085 -10.935 1.00 97.00 83 GLU A N 1
ATOM 661 C CA . GLU A 1 83 ? 10.904 -12.200 -11.675 1.00 97.00 83 GLU A CA 1
ATOM 662 C C . GLU A 1 83 ? 9.469 -12.490 -11.249 1.00 97.00 83 GLU A C 1
ATOM 664 O O . GLU A 1 83 ? 8.918 -13.556 -11.526 1.00 97.00 83 GLU A O 1
ATOM 669 N N . TYR A 1 84 ? 8.866 -11.536 -10.550 1.00 98.00 84 TYR A N 1
ATOM 670 C CA . TYR A 1 84 ? 7.526 -11.669 -10.004 1.00 98.00 84 TYR A CA 1
ATOM 671 C C . TYR A 1 84 ? 6.580 -10.684 -10.690 1.00 98.00 84 TYR A C 1
ATOM 673 O O . TYR A 1 84 ? 6.881 -9.500 -10.855 1.00 98.00 84 TYR A O 1
ATOM 681 N N . PHE A 1 85 ? 5.404 -11.180 -11.067 1.00 98.00 85 PHE A N 1
ATOM 682 C CA . PHE A 1 85 ? 4.332 -10.394 -11.690 1.00 98.00 85 PHE A CA 1
ATOM 683 C C . PHE A 1 85 ? 3.125 -10.227 -10.769 1.00 98.00 85 PHE A C 1
ATOM 685 O O . PHE A 1 85 ? 2.093 -9.707 -11.177 1.00 98.00 85 PHE A O 1
ATOM 692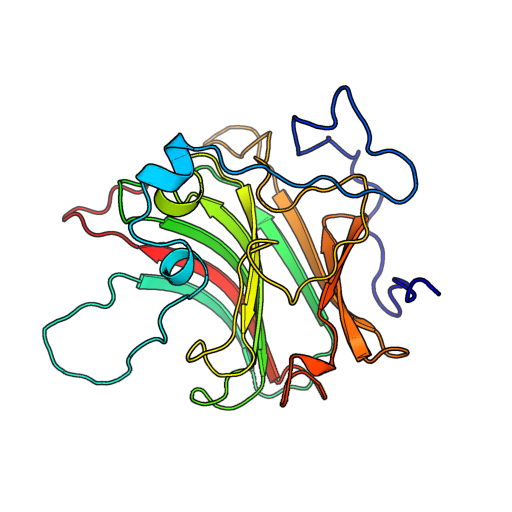 N N . GLY A 1 86 ? 3.234 -10.668 -9.521 1.00 97.12 86 GLY A N 1
ATOM 693 C CA . GLY A 1 86 ? 2.204 -10.481 -8.521 1.00 97.12 86 GLY A CA 1
ATOM 694 C C . GLY A 1 86 ? 2.498 -11.245 -7.247 1.00 97.12 86 GLY A C 1
ATOM 695 O O . GLY A 1 86 ? 3.365 -12.117 -7.213 1.00 97.12 86 GLY A O 1
ATOM 696 N N . ALA A 1 87 ? 1.762 -10.899 -6.204 1.00 97.62 87 ALA A N 1
ATOM 697 C CA . ALA A 1 87 ? 1.850 -11.521 -4.905 1.00 97.62 87 ALA A CA 1
ATOM 698 C C . ALA A 1 87 ? 0.536 -11.359 -4.137 1.00 97.62 87 ALA A C 1
ATOM 700 O O . ALA A 1 87 ? -0.171 -10.358 -4.270 1.00 97.62 87 ALA A O 1
ATOM 701 N N . LYS A 1 88 ? 0.207 -12.371 -3.334 1.00 97.88 88 LYS A N 1
ATOM 702 C CA . LYS A 1 88 ? -1.002 -12.427 -2.511 1.00 97.88 88 LYS A CA 1
ATOM 703 C C . LYS A 1 88 ? -0.594 -12.498 -1.044 1.00 97.88 88 LYS A C 1
ATOM 705 O O . LYS A 1 88 ? 0.335 -13.222 -0.703 1.00 97.88 88 LYS A O 1
ATOM 710 N N . ALA A 1 89 ? -1.292 -11.769 -0.188 1.00 96.69 89 ALA A N 1
ATOM 711 C CA . ALA A 1 89 ? -1.125 -11.803 1.255 1.00 96.69 89 ALA A CA 1
ATOM 712 C C . ALA A 1 89 ? -2.460 -12.099 1.928 1.00 96.69 89 ALA A C 1
ATOM 714 O O . ALA A 1 89 ? -3.489 -11.549 1.534 1.00 96.69 89 ALA A O 1
ATOM 715 N N . ASN A 1 90 ? -2.423 -12.949 2.951 1.00 96.25 90 ASN A N 1
ATOM 716 C CA . ASN A 1 90 ? -3.509 -13.117 3.902 1.00 96.25 90 ASN A CA 1
ATOM 717 C C . ASN A 1 90 ? -3.025 -12.576 5.252 1.00 96.25 90 ASN A C 1
ATOM 719 O O . ASN A 1 90 ? -2.148 -13.173 5.870 1.00 96.25 90 ASN A O 1
ATOM 723 N N . LEU A 1 91 ? -3.529 -11.410 5.654 1.00 95.25 91 LEU A N 1
ATOM 724 C CA . LEU A 1 91 ? -3.036 -10.651 6.803 1.00 95.25 91 LEU A CA 1
ATOM 725 C C . LEU A 1 91 ? -4.082 -10.676 7.914 1.00 95.25 91 LEU A C 1
ATOM 727 O O . LEU A 1 91 ? -5.204 -10.211 7.709 1.00 95.25 91 LEU A O 1
ATOM 731 N N . SER A 1 92 ? -3.724 -11.174 9.098 1.00 94.50 92 SER A N 1
ATOM 732 C CA . SER A 1 92 ? -4.570 -11.020 10.288 1.00 94.50 92 SER A CA 1
ATOM 733 C C . SER A 1 92 ? -4.711 -9.542 10.642 1.00 94.50 92 SER A C 1
ATOM 735 O O . SER A 1 92 ? -3.716 -8.817 10.606 1.00 94.50 92 SER A O 1
ATOM 737 N N . VAL A 1 93 ? -5.913 -9.094 10.999 1.00 94.56 93 VAL A N 1
ATOM 738 C CA . VAL A 1 93 ? -6.183 -7.684 11.311 1.00 94.56 93 VAL A CA 1
ATOM 739 C C . VAL A 1 93 ? -6.261 -7.486 12.812 1.00 94.56 93 VAL A C 1
ATOM 741 O O . VAL A 1 93 ? -7.190 -7.973 13.448 1.00 94.56 93 VAL A O 1
ATOM 744 N N . TRP A 1 94 ? -5.342 -6.700 13.356 1.00 93.50 94 TRP A N 1
ATOM 745 C CA . TRP A 1 94 ? -5.305 -6.340 14.770 1.00 93.50 94 TRP A CA 1
ATOM 746 C C . TRP A 1 94 ? -5.432 -4.832 14.932 1.00 93.50 94 TRP A C 1
ATOM 748 O O . TRP A 1 94 ? -5.210 -4.085 13.981 1.00 93.50 94 TRP A O 1
ATOM 758 N N . ASN A 1 95 ? -5.800 -4.385 16.130 1.00 90.88 95 ASN A N 1
ATOM 759 C CA . ASN A 1 95 ? -5.775 -2.973 16.498 1.00 90.88 95 ASN A CA 1
ATOM 760 C C . ASN A 1 95 ? -4.776 -2.774 17.630 1.00 90.88 95 ASN A C 1
ATOM 762 O O . ASN A 1 95 ? -5.156 -2.806 18.797 1.00 90.88 95 ASN A O 1
ATOM 766 N N . SER A 1 96 ? -3.503 -2.641 17.263 1.00 85.25 96 SER A N 1
ATOM 767 C CA . SER A 1 96 ? -2.421 -2.407 18.216 1.00 85.25 96 SER A CA 1
ATOM 768 C C . SER A 1 96 ? -2.596 -1.055 18.897 1.00 85.25 96 SER A C 1
ATOM 770 O O . SER A 1 96 ? -2.941 -0.067 18.244 1.00 85.25 96 SER A O 1
ATOM 772 N N . HIS A 1 97 ? -2.336 -0.993 20.201 1.00 84.94 97 HIS A N 1
ATOM 773 C CA . HIS A 1 97 ? -2.190 0.288 20.867 1.00 84.94 97 HIS A CA 1
ATOM 774 C C . HIS A 1 97 ? -0.918 0.993 20.377 1.00 84.94 97 HIS A C 1
ATOM 776 O O . HIS A 1 97 ? 0.164 0.417 20.412 1.00 84.94 97 HIS A O 1
ATOM 782 N N . THR A 1 98 ? -1.065 2.238 19.927 1.00 82.12 98 THR A N 1
ATOM 783 C CA . THR A 1 98 ? 0.028 3.113 19.484 1.00 82.12 98 THR A CA 1
ATOM 784 C C . THR A 1 98 ? -0.083 4.450 20.207 1.00 82.12 98 THR A C 1
ATOM 786 O O . THR A 1 98 ? -1.190 4.985 20.359 1.00 82.12 98 THR A O 1
ATOM 789 N N . GLN A 1 99 ? 1.042 4.998 20.653 1.00 81.62 99 GLN A N 1
ATOM 790 C CA . GLN A 1 99 ? 1.116 6.355 21.195 1.00 81.62 99 GLN A CA 1
ATOM 791 C C . GLN A 1 99 ? 1.236 7.393 20.059 1.00 81.62 99 GLN A C 1
ATOM 793 O O . GLN A 1 99 ? 1.418 7.025 18.897 1.00 81.62 99 GLN A O 1
ATOM 798 N N . PRO A 1 100 ? 1.134 8.703 20.353 1.00 79.12 100 PRO A N 1
ATOM 799 C CA . PRO A 1 100 ? 1.480 9.738 19.377 1.00 79.12 100 PRO A CA 1
ATOM 800 C C . PRO A 1 100 ? 2.915 9.561 18.856 1.00 79.12 100 PRO A C 1
ATOM 802 O O . PRO A 1 100 ? 3.818 9.301 19.654 1.00 79.12 100 PRO A O 1
ATOM 805 N N . ASN A 1 101 ? 3.136 9.759 17.553 1.00 77.44 101 ASN A N 1
ATOM 806 C CA . ASN A 1 101 ? 4.390 9.468 16.831 1.00 77.44 101 ASN A CA 1
ATOM 807 C C . ASN A 1 101 ? 4.728 7.983 16.629 1.00 77.44 101 ASN A C 1
ATOM 809 O O . ASN A 1 101 ? 5.726 7.682 15.984 1.00 77.44 101 ASN A O 1
ATOM 813 N N . GLU A 1 102 ? 3.909 7.051 17.112 1.00 84.88 102 GLU A N 1
ATOM 814 C CA . GLU A 1 102 ? 4.087 5.619 16.860 1.00 84.88 102 GLU A CA 1
ATOM 815 C C . GLU A 1 102 ? 3.109 5.127 15.794 1.00 84.88 102 GLU A C 1
ATOM 817 O O . GLU A 1 102 ? 2.022 5.679 15.590 1.00 84.88 102 GLU A O 1
ATOM 822 N N . PHE A 1 103 ? 3.474 4.034 15.130 1.00 87.44 103 PHE A N 1
ATOM 823 C CA . PHE A 1 103 ? 2.551 3.310 14.270 1.00 87.44 103 PHE A CA 1
ATOM 824 C C . PHE A 1 103 ? 2.817 1.812 14.313 1.00 87.44 103 PHE A C 1
ATOM 826 O O . PHE A 1 103 ? 3.891 1.351 14.695 1.00 87.44 103 PHE A O 1
ATOM 833 N N . SER A 1 104 ? 1.813 1.056 13.885 1.00 91.38 104 SER A N 1
ATOM 834 C CA . SER A 1 104 ? 1.905 -0.379 13.650 1.00 91.38 104 SER A CA 1
ATOM 835 C C . SER A 1 104 ? 1.202 -0.710 12.344 1.00 91.38 104 SER A C 1
ATOM 837 O O . SER A 1 104 ? 0.093 -0.228 12.086 1.00 91.38 104 SER A O 1
ATOM 839 N N . LEU A 1 105 ? 1.839 -1.515 11.501 1.00 93.50 105 LEU A N 1
ATOM 840 C CA . LEU A 1 105 ? 1.246 -1.969 10.251 1.00 93.50 105 LEU A CA 1
ATOM 841 C C . LEU A 1 105 ? 1.539 -3.442 9.976 1.00 93.50 105 LEU A C 1
ATOM 843 O O . LEU A 1 105 ? 2.524 -4.009 10.446 1.00 93.50 105 LEU A O 1
ATOM 847 N N . SER A 1 106 ? 0.688 -4.047 9.150 1.00 96.38 106 SER A N 1
ATOM 848 C CA . SER A 1 106 ? 0.970 -5.320 8.494 1.00 96.38 106 SER A CA 1
ATOM 849 C C . SER A 1 106 ? 0.620 -5.222 7.020 1.00 96.38 106 SER A C 1
ATOM 851 O O . SER A 1 106 ? -0.455 -4.728 6.662 1.00 96.38 106 SER A O 1
ATOM 853 N N . GLN A 1 107 ? 1.535 -5.664 6.159 1.00 97.31 107 GLN A N 1
ATOM 854 C CA . GLN A 1 107 ? 1.451 -5.402 4.732 1.00 97.31 107 GLN A CA 1
ATOM 855 C C . GLN A 1 107 ? 2.185 -6.411 3.848 1.00 97.31 107 GLN A C 1
ATOM 857 O O . GLN A 1 107 ? 2.920 -7.290 4.306 1.00 97.31 107 GLN A O 1
ATOM 862 N N . ILE A 1 108 ? 1.943 -6.252 2.549 1.00 98.38 108 ILE A N 1
ATOM 863 C CA . ILE A 1 108 ? 2.720 -6.831 1.461 1.00 98.38 108 ILE A CA 1
ATOM 864 C C . ILE A 1 108 ? 3.497 -5.722 0.746 1.00 98.38 108 ILE A C 1
ATOM 866 O O . ILE A 1 108 ? 2.933 -4.668 0.449 1.00 98.38 108 ILE A O 1
ATOM 870 N N . TRP A 1 109 ? 4.764 -5.989 0.439 1.00 98.06 109 TRP A N 1
ATOM 871 C CA . TRP A 1 109 ? 5.630 -5.143 -0.375 1.00 98.06 109 TRP A CA 1
ATOM 872 C C . TRP A 1 109 ? 5.936 -5.833 -1.704 1.00 98.06 109 TRP A C 1
ATOM 874 O O . TRP A 1 109 ? 6.375 -6.984 -1.738 1.00 98.06 109 TRP A O 1
ATOM 884 N N . VAL A 1 110 ? 5.755 -5.108 -2.804 1.00 98.50 110 VAL A N 1
ATOM 885 C CA . VAL A 1 110 ? 6.178 -5.506 -4.149 1.00 98.50 110 VAL A CA 1
ATOM 886 C C . VAL A 1 110 ? 7.284 -4.557 -4.586 1.00 98.50 110 VAL A C 1
ATOM 888 O O . VAL A 1 110 ? 7.036 -3.371 -4.800 1.00 98.50 110 VAL A O 1
ATOM 891 N N . LEU A 1 111 ? 8.507 -5.077 -4.686 1.00 98.06 111 LEU A N 1
ATOM 892 C CA . LEU A 1 111 ? 9.724 -4.275 -4.774 1.00 98.06 111 LEU A CA 1
ATOM 893 C C . LEU A 1 111 ? 10.512 -4.568 -6.055 1.00 98.06 111 LEU A C 1
ATOM 895 O O . LEU A 1 111 ? 10.561 -5.705 -6.541 1.00 98.06 111 LEU A O 1
ATOM 899 N N . SER A 1 112 ? 11.166 -3.539 -6.596 1.00 97.75 112 SER A N 1
ATOM 900 C CA . SER A 1 112 ? 12.107 -3.692 -7.707 1.00 97.75 112 SER A CA 1
ATOM 901 C C . SER A 1 112 ? 13.169 -2.596 -7.734 1.00 97.75 112 SER A C 1
ATOM 903 O O . SER A 1 112 ? 12.903 -1.440 -7.413 1.00 97.75 112 SER A O 1
ATOM 905 N N . GLY A 1 113 ? 14.366 -2.933 -8.211 1.00 94.75 113 GLY A N 1
ATOM 906 C CA . GLY A 1 113 ? 15.480 -1.990 -8.359 1.00 94.75 113 GLY A CA 1
ATOM 907 C C . GLY A 1 113 ? 16.405 -1.889 -7.136 1.00 94.75 113 GLY A C 1
ATOM 908 O O . GLY A 1 113 ? 16.178 -2.549 -6.120 1.00 94.75 113 GLY A O 1
ATOM 909 N N . PRO A 1 114 ? 17.510 -1.133 -7.263 1.00 91.62 114 PRO A N 1
ATOM 910 C CA . PRO A 1 114 ? 18.454 -0.899 -6.176 1.00 91.62 114 PRO A CA 1
ATOM 911 C C . PRO A 1 114 ? 17.862 0.054 -5.135 1.00 91.62 114 PRO A C 1
ATOM 913 O O . PRO A 1 114 ? 16.963 0.824 -5.439 1.00 91.62 114 PRO A O 1
ATOM 916 N N . TYR A 1 115 ? 18.418 0.045 -3.923 1.00 84.50 115 TYR A N 1
ATOM 917 C CA . TYR A 1 115 ? 17.934 0.847 -2.794 1.00 84.50 115 TYR A CA 1
ATOM 918 C C . TYR A 1 115 ? 17.728 2.339 -3.128 1.00 84.50 115 TYR A C 1
ATOM 920 O O . TYR A 1 115 ? 16.679 2.907 -2.842 1.00 84.50 115 TYR A O 1
ATOM 928 N N . GLU A 1 116 ? 18.699 2.949 -3.810 1.00 87.44 116 GLU A N 1
ATOM 929 C CA . GLU A 1 116 ? 18.681 4.375 -4.161 1.00 87.44 116 GLU A CA 1
ATOM 930 C C . GLU A 1 116 ? 17.616 4.763 -5.198 1.00 87.44 116 GLU A C 1
ATOM 932 O O . GLU A 1 116 ? 17.292 5.941 -5.329 1.00 87.44 116 GLU A O 1
ATOM 937 N N . GLU A 1 117 ? 17.086 3.795 -5.941 1.00 91.50 117 GLU A N 1
ATOM 938 C CA . GLU A 1 117 ? 16.070 3.992 -6.982 1.00 91.50 117 GLU A CA 1
ATOM 939 C C . GLU A 1 117 ? 14.909 3.009 -6.779 1.00 91.50 117 GLU A C 1
ATOM 941 O O . GLU A 1 117 ? 14.252 2.577 -7.731 1.00 91.50 117 GLU A O 1
ATOM 946 N N . LEU A 1 118 ? 14.691 2.594 -5.527 1.00 94.94 118 LEU A N 1
ATOM 947 C CA . LEU A 1 118 ? 13.778 1.510 -5.206 1.00 94.94 118 LEU A CA 1
ATOM 948 C C . LEU A 1 118 ? 12.366 1.882 -5.646 1.00 94.94 118 LEU A C 1
ATOM 950 O O . LEU A 1 118 ? 11.823 2.925 -5.285 1.00 94.94 118 LEU A O 1
ATOM 954 N N . ASN A 1 119 ? 11.761 1.001 -6.426 1.00 97.75 119 ASN A N 1
ATOM 955 C CA . ASN A 1 119 ? 10.342 1.056 -6.715 1.00 97.75 119 ASN A CA 1
ATOM 956 C C . ASN A 1 119 ? 9.635 0.158 -5.705 1.00 97.75 119 ASN A C 1
ATOM 958 O O . ASN A 1 119 ? 10.014 -1.006 -5.550 1.00 97.75 119 ASN A O 1
ATOM 962 N N . SER A 1 120 ? 8.614 0.691 -5.044 1.00 97.69 120 SER A N 1
ATOM 963 C CA . SER A 1 120 ? 7.834 -0.023 -4.038 1.00 97.69 120 SER A CA 1
ATOM 964 C C . SER A 1 120 ? 6.346 0.200 -4.270 1.00 97.69 120 SER A C 1
ATOM 966 O O . SER A 1 120 ? 5.908 1.329 -4.507 1.00 97.69 120 SER A O 1
ATOM 968 N N . ILE A 1 121 ? 5.575 -0.882 -4.191 1.00 98.50 121 ILE A N 1
ATOM 969 C CA . ILE A 1 121 ? 4.125 -0.862 -4.010 1.00 98.50 121 ILE A CA 1
ATOM 970 C C . ILE A 1 121 ? 3.826 -1.598 -2.710 1.00 98.50 121 ILE A C 1
ATOM 972 O O . ILE A 1 121 ? 4.250 -2.736 -2.517 1.00 98.50 121 ILE A O 1
ATOM 976 N N . GLU A 1 122 ? 3.059 -0.954 -1.846 1.00 97.75 122 GLU A N 1
ATOM 977 C CA . GLU A 1 122 ? 2.767 -1.400 -0.492 1.00 97.75 122 GLU A CA 1
ATOM 978 C C . GLU A 1 122 ? 1.261 -1.401 -0.268 1.00 97.75 122 GLU A C 1
ATOM 980 O O . GLU A 1 122 ? 0.570 -0.441 -0.624 1.00 97.75 122 GLU A O 1
ATOM 985 N N . ALA A 1 123 ? 0.723 -2.457 0.331 1.00 98.12 123 ALA A N 1
ATOM 986 C CA . ALA A 1 123 ? -0.681 -2.478 0.723 1.00 98.12 123 ALA A CA 1
ATOM 987 C C . ALA A 1 123 ? -0.912 -3.356 1.947 1.00 98.12 123 ALA A C 1
ATOM 989 O O . ALA A 1 123 ? -0.336 -4.435 2.084 1.00 98.12 123 ALA A O 1
ATOM 990 N N . GLY A 1 124 ? -1.810 -2.917 2.820 1.00 97.44 124 GLY A N 1
ATOM 991 C CA . GLY A 1 124 ? -2.032 -3.591 4.088 1.00 97.44 124 GLY A CA 1
ATOM 992 C C . GLY A 1 124 ? -3.045 -2.881 4.963 1.00 97.44 124 GLY A C 1
ATOM 993 O O . GLY A 1 124 ? -3.950 -2.192 4.480 1.00 97.44 124 GLY A O 1
ATOM 994 N N . TRP A 1 125 ? -2.875 -3.048 6.268 1.00 95.75 125 TRP A N 1
ATOM 995 C CA . TRP A 1 125 ? -3.564 -2.259 7.276 1.00 95.75 125 TRP A CA 1
ATOM 996 C C . TRP A 1 125 ? -2.555 -1.549 8.176 1.00 95.75 125 TRP A C 1
ATOM 998 O O . TRP A 1 125 ? -1.457 -2.054 8.399 1.00 95.75 125 TRP A O 1
ATOM 1008 N N . MET A 1 126 ? -2.933 -0.378 8.681 1.00 93.12 126 MET A N 1
ATOM 1009 C CA . MET A 1 126 ? -2.116 0.431 9.585 1.00 93.12 126 MET A CA 1
ATOM 1010 C C . MET A 1 126 ? -2.974 1.006 10.713 1.00 93.12 126 MET A C 1
ATOM 1012 O O . MET A 1 126 ? -4.100 1.451 10.472 1.00 93.12 126 MET A O 1
ATOM 1016 N N . ALA A 1 127 ? -2.425 1.014 11.923 1.00 91.19 127 ALA A N 1
ATOM 1017 C CA . ALA A 1 127 ? -2.841 1.853 13.036 1.00 91.19 127 ALA A CA 1
ATOM 1018 C C . ALA A 1 127 ? -1.800 2.972 13.155 1.00 91.19 127 ALA A C 1
ATOM 1020 O O . ALA A 1 127 ? -0.661 2.726 13.548 1.00 91.19 127 ALA A O 1
ATOM 1021 N N . TYR A 1 128 ? -2.167 4.179 12.724 1.00 85.56 128 TYR A N 1
ATOM 1022 C CA . TYR A 1 128 ? -1.261 5.328 12.712 1.00 85.56 128 TYR A CA 1
ATOM 1023 C C . TYR A 1 128 ? -2.041 6.597 13.081 1.00 85.56 128 TYR A C 1
ATOM 1025 O O . TYR A 1 128 ? -2.717 7.169 12.213 1.00 85.56 128 TYR A O 1
ATOM 1033 N N . PRO A 1 129 ? -1.990 7.014 14.357 1.00 82.69 129 PRO A N 1
ATOM 1034 C CA . PRO A 1 129 ? -2.798 8.116 14.868 1.00 82.69 129 PRO A CA 1
ATOM 1035 C C . PRO A 1 129 ? -2.478 9.449 14.201 1.00 82.69 129 PRO A C 1
ATOM 1037 O O . PRO A 1 129 ? -3.398 10.162 13.816 1.00 82.69 129 PRO A O 1
ATOM 1040 N N . ASP A 1 130 ? -1.204 9.748 13.950 1.00 74.62 130 ASP A N 1
ATOM 1041 C CA . ASP A 1 130 ? -0.808 11.038 13.367 1.00 74.62 130 ASP A CA 1
ATOM 1042 C C . ASP A 1 130 ? -1.329 11.238 11.936 1.00 74.62 130 ASP A C 1
ATOM 1044 O O . ASP A 1 130 ? -1.507 12.366 11.484 1.00 74.62 130 ASP A O 1
ATOM 1048 N N . VAL A 1 131 ? -1.580 10.144 11.208 1.00 72.81 131 VAL A N 1
ATOM 1049 C CA . VAL A 1 131 ? -2.150 10.194 9.854 1.00 72.81 131 VAL A CA 1
ATOM 1050 C C . VAL A 1 131 ? -3.676 10.222 9.890 1.00 72.81 131 VAL A C 1
ATOM 1052 O O . VAL A 1 131 ? -4.292 10.835 9.020 1.00 72.81 131 VAL A O 1
ATOM 1055 N N . ASN A 1 132 ? -4.294 9.534 10.851 1.00 75.56 132 ASN A N 1
ATOM 1056 C CA . ASN A 1 132 ? -5.728 9.239 10.821 1.00 75.56 132 ASN A CA 1
ATOM 1057 C C . ASN A 1 132 ? -6.564 9.987 11.870 1.00 75.56 132 ASN A C 1
ATOM 1059 O O . ASN A 1 132 ? -7.787 9.886 11.817 1.00 75.56 132 ASN A O 1
ATOM 1063 N N . GLY A 1 133 ? -5.929 10.669 12.827 1.00 77.69 133 GLY A N 1
ATOM 1064 C CA . GLY A 1 133 ? -6.583 11.324 13.966 1.00 77.69 133 GLY A CA 1
ATOM 1065 C C . GLY A 1 133 ? -7.150 10.361 15.017 1.00 77.69 133 GLY A C 1
ATOM 1066 O O . GLY A 1 133 ? -7.743 10.800 16.001 1.00 77.69 133 GLY A O 1
ATOM 1067 N N . ASP A 1 134 ? -6.992 9.046 14.828 1.00 83.31 134 ASP A N 1
ATOM 1068 C CA . ASP A 1 134 ? -7.470 8.007 15.736 1.00 83.31 134 ASP A CA 1
ATOM 1069 C C . ASP A 1 134 ? -6.587 6.748 15.741 1.00 83.31 134 ASP A C 1
ATOM 1071 O O . ASP A 1 134 ? -5.791 6.504 14.836 1.00 83.31 134 ASP A O 1
ATOM 1075 N N . ASN A 1 135 ? -6.765 5.908 16.764 1.00 84.44 135 ASN A N 1
ATOM 1076 C CA . ASN A 1 135 ? -6.043 4.638 16.920 1.00 84.44 135 ASN A CA 1
ATOM 1077 C C . ASN A 1 135 ? -6.790 3.470 16.257 1.00 84.44 135 ASN A C 1
ATOM 1079 O O . ASN A 1 135 ? -6.782 2.354 16.778 1.00 84.44 135 ASN A O 1
ATOM 1083 N N . HIS A 1 136 ? -7.526 3.720 15.170 1.00 90.88 136 HIS A N 1
ATOM 1084 C CA . HIS A 1 136 ? -8.237 2.660 14.470 1.00 90.88 136 HIS A CA 1
ATOM 1085 C C . HIS A 1 136 ? -7.407 2.094 13.323 1.00 90.88 136 HIS A C 1
ATOM 1087 O O . HIS A 1 136 ? -6.929 2.823 12.457 1.00 90.88 136 HIS A O 1
ATOM 1093 N N . THR A 1 137 ? -7.361 0.768 13.244 1.00 92.94 137 THR A N 1
ATOM 1094 C CA . THR A 1 137 ? -6.792 0.057 12.105 1.00 92.94 137 THR A CA 1
ATOM 1095 C C . THR A 1 137 ? -7.582 0.327 10.830 1.00 92.94 137 THR A C 1
ATOM 1097 O O . THR A 1 137 ? -8.794 0.087 10.735 1.00 92.94 137 THR A O 1
ATOM 1100 N N . ARG A 1 138 ? -6.871 0.819 9.817 1.00 93.19 138 ARG A N 1
ATOM 1101 C CA . ARG A 1 138 ? -7.418 1.246 8.528 1.00 93.19 138 ARG A CA 1
ATOM 1102 C C . ARG A 1 138 ? -6.668 0.571 7.393 1.00 93.19 138 ARG A C 1
ATOM 1104 O O . ARG A 1 138 ? -5.465 0.339 7.484 1.00 93.19 138 ARG A O 1
ATOM 1111 N N . ILE A 1 139 ? -7.382 0.253 6.314 1.00 94.44 139 ILE A N 1
ATOM 1112 C CA . ILE A 1 139 ? -6.737 -0.226 5.087 1.00 94.44 139 ILE A CA 1
ATOM 1113 C C . ILE A 1 139 ? -5.921 0.911 4.482 1.00 94.44 139 ILE A C 1
ATOM 1115 O O . ILE A 1 139 ? -6.392 2.050 4.423 1.00 94.44 139 ILE A O 1
ATOM 1119 N N . PHE A 1 140 ? -4.733 0.603 3.983 1.00 94.50 140 PHE A N 1
ATOM 1120 C CA . PHE A 1 140 ? -3.929 1.584 3.281 1.00 94.50 140 PHE A CA 1
ATOM 1121 C C . PHE A 1 140 ? -3.206 0.991 2.086 1.00 94.50 140 PHE A C 1
ATOM 1123 O O . PHE A 1 140 ? -3.072 -0.225 1.922 1.00 94.50 140 PHE A O 1
ATOM 1130 N N . THR A 1 141 ? -2.706 1.907 1.274 1.00 95.88 141 THR A N 1
ATOM 1131 C CA . THR A 1 141 ? -1.655 1.631 0.319 1.00 95.88 141 THR A CA 1
ATOM 1132 C C . THR A 1 141 ? -0.643 2.764 0.282 1.00 95.88 141 THR A C 1
ATOM 1134 O O . THR A 1 141 ? -0.989 3.919 0.550 1.00 95.88 141 THR A O 1
ATOM 1137 N N . TYR A 1 142 ? 0.590 2.417 -0.070 1.00 95.19 142 TYR A N 1
ATOM 1138 C CA . TYR A 1 142 ? 1.662 3.339 -0.382 1.00 95.19 142 TYR A CA 1
ATOM 1139 C C . TYR A 1 142 ? 2.362 2.920 -1.681 1.00 95.19 142 TYR A C 1
ATOM 1141 O O . TYR A 1 142 ? 2.330 1.757 -2.080 1.00 95.19 142 TYR A O 1
ATOM 1149 N N . TRP A 1 143 ? 3.003 3.866 -2.357 1.00 96.06 143 TRP A N 1
ATOM 1150 C CA . TRP A 1 143 ? 3.922 3.564 -3.452 1.00 96.06 143 TRP A CA 1
ATOM 1151 C C . TRP A 1 143 ? 5.067 4.572 -3.473 1.00 96.06 143 TRP A C 1
ATOM 1153 O O . TRP A 1 143 ? 4.895 5.680 -2.977 1.00 96.06 143 TRP A O 1
ATOM 1163 N N . THR A 1 144 ? 6.199 4.215 -4.075 1.00 95.56 144 THR A N 1
ATOM 1164 C CA . THR A 1 144 ? 7.274 5.138 -4.482 1.00 95.56 144 THR A CA 1
ATOM 1165 C C . THR A 1 144 ? 7.977 4.585 -5.726 1.00 95.56 144 THR A C 1
ATOM 1167 O O . THR A 1 144 ? 8.006 3.372 -5.940 1.00 95.56 144 THR A O 1
ATOM 1170 N N . GLY A 1 145 ? 8.503 5.466 -6.573 1.00 95.44 145 GLY A N 1
ATOM 1171 C CA . GLY A 1 145 ? 9.284 5.124 -7.765 1.00 95.44 145 GLY A CA 1
ATOM 1172 C C . GLY A 1 145 ? 10.756 5.540 -7.683 1.00 95.44 145 GLY A C 1
ATOM 1173 O O . GLY A 1 145 ? 11.480 5.364 -8.658 1.00 95.44 145 GLY A O 1
ATOM 1174 N N . ASP A 1 146 ? 11.198 6.121 -6.564 1.00 93.19 146 ASP A N 1
ATOM 1175 C CA . ASP A 1 146 ? 12.531 6.726 -6.430 1.00 93.19 146 ASP A CA 1
ATOM 1176 C C . ASP A 1 146 ? 13.151 6.540 -5.037 1.00 93.19 146 ASP A C 1
ATOM 1178 O O . ASP A 1 146 ? 13.865 7.410 -4.539 1.00 93.19 146 ASP A O 1
ATOM 1182 N N . GLY A 1 147 ? 12.863 5.412 -4.386 1.00 91.38 147 GLY A N 1
ATOM 1183 C CA . GLY A 1 147 ? 13.419 5.096 -3.073 1.00 91.38 147 GLY A CA 1
ATOM 1184 C C . GLY A 1 147 ? 13.009 6.097 -1.997 1.00 91.38 147 GLY A C 1
ATOM 1185 O O . GLY A 1 147 ? 13.833 6.472 -1.169 1.00 91.38 147 GLY A O 1
ATOM 1186 N N . TYR A 1 148 ? 11.747 6.540 -2.015 1.00 88.12 148 TYR A N 1
ATOM 1187 C CA . TYR A 1 148 ? 11.159 7.437 -1.011 1.00 88.12 148 TYR A CA 1
ATOM 1188 C C . TYR A 1 148 ? 11.767 8.853 -0.970 1.00 88.12 148 TYR A C 1
ATOM 1190 O O . TYR A 1 148 ? 11.598 9.585 0.006 1.00 88.12 148 TYR A O 1
ATOM 1198 N N . LYS A 1 149 ? 12.473 9.278 -2.024 1.00 87.25 149 LYS A N 1
ATOM 1199 C CA . LYS A 1 149 ? 13.164 10.579 -2.058 1.00 87.25 149 LYS A CA 1
ATOM 1200 C C . LYS A 1 149 ? 12.199 11.726 -2.365 1.00 87.25 149 LYS A C 1
ATOM 1202 O O . LYS A 1 149 ? 11.968 12.636 -1.553 1.00 87.25 149 LYS A O 1
ATOM 1207 N N . HIS A 1 150 ? 11.615 11.700 -3.556 1.00 87.62 150 HIS A N 1
ATOM 1208 C CA . HIS A 1 150 ? 10.745 12.758 -4.061 1.00 87.62 150 HIS A CA 1
ATOM 1209 C C . HIS A 1 150 ? 9.355 12.244 -4.411 1.00 87.62 150 HIS A C 1
ATOM 1211 O O . HIS A 1 150 ? 8.393 13.003 -4.260 1.00 87.62 150 HIS A O 1
ATOM 1217 N N . THR A 1 151 ? 9.239 10.984 -4.826 1.00 89.81 151 THR A N 1
ATOM 1218 C CA . THR A 1 151 ? 7.970 10.354 -5.173 1.00 89.81 151 THR A CA 1
ATOM 1219 C C . THR A 1 151 ? 7.419 9.511 -4.036 1.00 89.81 151 THR A C 1
ATOM 1221 O O . THR A 1 151 ? 8.140 8.935 -3.221 1.00 89.81 151 THR A O 1
ATOM 1224 N N . GLY A 1 152 ? 6.100 9.404 -4.042 1.00 87.94 152 GLY A N 1
ATOM 1225 C CA . GLY A 1 152 ? 5.370 8.450 -3.244 1.00 87.94 152 GLY A CA 1
ATOM 1226 C C . GLY A 1 152 ? 4.150 9.048 -2.582 1.00 87.94 152 GLY A C 1
ATOM 1227 O O . GLY A 1 152 ? 4.002 10.270 -2.485 1.00 87.94 152 GLY A O 1
ATOM 1228 N N . CYS A 1 153 ? 3.215 8.174 -2.230 1.00 87.25 153 CYS A N 1
ATOM 1229 C CA . CYS A 1 153 ? 1.916 8.623 -1.778 1.00 87.25 153 CYS A CA 1
ATOM 1230 C C . CYS A 1 153 ? 1.143 7.564 -1.007 1.00 87.25 153 CYS A C 1
ATOM 1232 O O . CYS A 1 153 ? 0.958 6.453 -1.502 1.00 87.25 153 CYS A O 1
ATOM 1234 N N . TYR A 1 154 ? 0.582 7.962 0.135 1.00 88.06 154 TYR A N 1
ATOM 1235 C CA . TYR A 1 154 ? -0.475 7.200 0.785 1.00 88.06 154 TYR A CA 1
ATOM 1236 C C . TYR A 1 154 ? -1.824 7.413 0.098 1.00 88.06 154 TYR A C 1
ATOM 1238 O O . TYR A 1 154 ? -2.240 8.552 -0.140 1.00 88.06 154 TYR A O 1
ATOM 1246 N N . ASN A 1 155 ? -2.559 6.319 -0.100 1.00 90.19 155 ASN A N 1
ATOM 1247 C CA . ASN A 1 155 ? -3.976 6.314 -0.467 1.00 90.19 155 ASN A CA 1
ATOM 1248 C C . ASN A 1 155 ? -4.304 7.294 -1.618 1.00 90.19 155 ASN A C 1
ATOM 1250 O O . ASN A 1 155 ? -3.821 7.137 -2.737 1.00 90.19 155 ASN A O 1
ATOM 1254 N N . HIS A 1 156 ? -5.128 8.310 -1.333 1.00 85.69 156 HIS A N 1
ATOM 1255 C CA . HIS A 1 156 ? -5.545 9.367 -2.262 1.00 85.69 156 HIS A CA 1
ATOM 1256 C C . HIS A 1 156 ? -5.002 10.748 -1.874 1.00 85.69 156 HIS A C 1
ATOM 1258 O O . HIS A 1 156 ? -5.520 11.765 -2.332 1.00 85.69 156 HIS A O 1
ATOM 1264 N N . LEU A 1 157 ? -3.974 10.814 -1.018 1.00 81.88 157 LEU A N 1
ATOM 1265 C CA . LEU A 1 157 ? -3.434 12.098 -0.552 1.00 81.88 157 LEU A CA 1
ATOM 1266 C C . LEU A 1 157 ? -2.739 12.888 -1.673 1.00 81.88 157 LEU A C 1
ATOM 1268 O O . LEU A 1 157 ? -2.526 14.095 -1.539 1.00 81.88 157 LEU A O 1
ATOM 1272 N N . CYS A 1 158 ? -2.381 12.212 -2.761 1.00 84.06 158 CYS A N 1
ATOM 1273 C CA . CYS A 1 158 ? -1.694 12.701 -3.952 1.00 84.06 158 CYS A CA 1
ATOM 1274 C C . CYS A 1 158 ? -1.967 11.759 -5.147 1.00 84.06 158 CYS A C 1
ATOM 1276 O O . CYS A 1 158 ? -2.436 10.635 -4.957 1.00 84.06 158 CYS A O 1
ATOM 1278 N N . PRO A 1 159 ? -1.676 12.198 -6.387 1.00 89.69 159 PRO A N 1
ATOM 1279 C CA . PRO A 1 159 ? -1.802 11.355 -7.574 1.00 89.69 159 PRO A CA 1
ATOM 1280 C C . PRO A 1 159 ? -0.889 10.123 -7.531 1.00 89.69 159 PRO A C 1
ATOM 1282 O O . PRO A 1 159 ? 0.216 10.176 -6.997 1.00 89.69 159 PRO A O 1
ATOM 1285 N N . GLY A 1 160 ? -1.338 9.029 -8.147 1.00 92.19 160 GLY A N 1
ATOM 1286 C CA . GLY A 1 160 ? -0.546 7.816 -8.348 1.00 92.19 160 GLY A CA 1
ATOM 1287 C C . GLY A 1 160 ? -1.429 6.577 -8.425 1.00 92.19 160 GLY A C 1
ATOM 1288 O O . GLY A 1 160 ? -1.565 5.976 -9.485 1.00 92.19 160 GLY A O 1
ATOM 1289 N N . PHE A 1 161 ? -2.103 6.231 -7.329 1.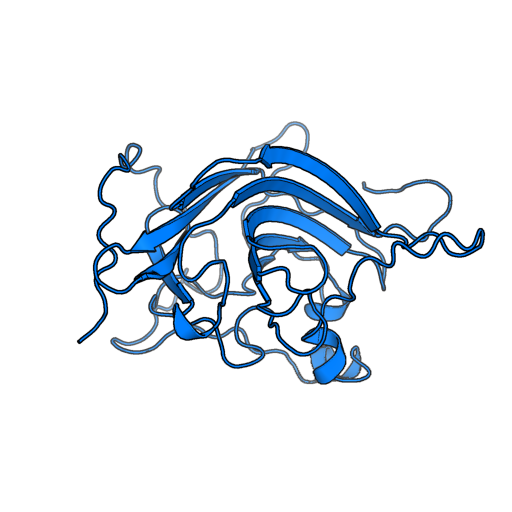00 95.44 161 PHE A N 1
ATOM 1290 C CA . PHE A 1 161 ? -3.088 5.153 -7.344 1.00 95.44 161 PHE A CA 1
ATOM 1291 C C . PHE A 1 161 ? -4.413 5.622 -7.959 1.00 95.44 161 PHE A C 1
ATOM 1293 O O . PHE A 1 161 ? -4.961 6.650 -7.556 1.00 95.44 161 PHE A O 1
ATOM 1300 N N . ILE A 1 162 ? -4.944 4.854 -8.911 1.00 95.19 162 ILE A N 1
ATOM 1301 C CA . ILE A 1 162 ? -6.218 5.120 -9.582 1.00 95.19 162 ILE A CA 1
ATOM 1302 C C . ILE A 1 162 ? -7.289 4.175 -9.014 1.00 95.19 162 ILE A C 1
ATOM 1304 O O . ILE A 1 162 ? -7.353 3.009 -9.419 1.00 95.19 162 ILE A O 1
ATOM 1308 N N . PRO A 1 163 ? -8.139 4.642 -8.081 1.00 93.44 163 PRO A N 1
ATOM 1309 C CA . PRO A 1 163 ? -9.258 3.860 -7.556 1.00 93.44 163 PRO A CA 1
ATOM 1310 C C . PRO A 1 163 ? -10.324 3.611 -8.623 1.00 93.44 163 PRO A C 1
ATOM 1312 O O . PRO A 1 163 ? -10.590 4.448 -9.486 1.00 93.44 163 PRO A O 1
ATOM 1315 N N . THR A 1 164 ? -10.972 2.453 -8.541 1.00 93.38 164 THR A N 1
ATOM 1316 C CA . THR A 1 164 ? -12.038 2.059 -9.472 1.00 93.38 164 THR A CA 1
ATOM 1317 C C . THR A 1 164 ? -13.231 1.366 -8.818 1.00 93.38 164 THR A C 1
ATOM 1319 O O . THR A 1 164 ? -14.217 1.104 -9.515 1.00 93.38 164 THR A O 1
ATOM 1322 N N . SER A 1 165 ? -13.139 1.042 -7.525 1.00 91.19 165 SER A N 1
ATOM 1323 C CA . SER A 1 165 ? -14.218 0.417 -6.760 1.00 91.19 165 SER A CA 1
ATOM 1324 C C . SER A 1 165 ? -15.124 1.471 -6.128 1.00 91.19 165 SER A C 1
ATOM 1326 O O . SER A 1 165 ? -14.643 2.414 -5.506 1.00 91.19 165 SER A O 1
ATOM 1328 N N . GLY A 1 166 ? -16.437 1.268 -6.244 1.00 90.31 166 GLY A N 1
ATOM 1329 C CA . GLY A 1 166 ? -17.453 1.998 -5.479 1.00 90.31 166 GLY A CA 1
ATOM 1330 C C . GLY A 1 166 ? -17.732 1.387 -4.098 1.00 90.31 166 GLY A C 1
ATOM 1331 O O . GLY A 1 166 ? -18.560 1.908 -3.359 1.00 90.31 166 GLY A O 1
ATOM 1332 N N . ASN A 1 167 ? -17.073 0.272 -3.762 1.00 89.31 167 ASN A N 1
ATOM 1333 C CA . ASN A 1 167 ? -17.386 -0.564 -2.600 1.00 89.31 167 ASN A CA 1
ATOM 1334 C C . ASN A 1 167 ? -16.296 -0.544 -1.523 1.00 89.31 167 ASN A C 1
ATOM 1336 O O . ASN A 1 167 ? -16.585 -0.869 -0.372 1.00 89.31 167 ASN A O 1
ATOM 1340 N N . ILE A 1 168 ? -15.058 -0.188 -1.884 1.00 91.19 168 ILE A N 1
ATOM 1341 C CA . ILE A 1 168 ? -13.899 -0.179 -0.984 1.00 91.19 168 ILE A CA 1
ATOM 1342 C C . ILE A 1 168 ? -13.281 1.215 -0.959 1.00 91.19 168 ILE A C 1
ATOM 1344 O O . ILE A 1 168 ? -12.848 1.728 -1.987 1.00 91.19 168 ILE A O 1
ATOM 1348 N N . ALA A 1 169 ? -13.201 1.799 0.234 1.00 92.00 169 ALA A N 1
ATOM 1349 C CA . ALA A 1 169 ? -12.539 3.073 0.476 1.00 92.00 169 ALA A CA 1
ATOM 1350 C C . ALA A 1 169 ? -11.149 2.847 1.078 1.00 92.00 169 ALA A C 1
ATOM 1352 O O . ALA A 1 169 ? -11.019 2.202 2.122 1.00 92.00 169 ALA A O 1
ATOM 1353 N N . LEU A 1 170 ? -10.106 3.402 0.462 1.00 92.31 170 LEU A N 1
ATOM 1354 C CA . LEU A 1 170 ? -8.785 3.454 1.091 1.00 92.31 170 LEU A CA 1
ATOM 1355 C C . LEU A 1 170 ? -8.806 4.420 2.284 1.00 92.31 170 LEU A C 1
ATOM 1357 O O . LEU A 1 170 ? -9.487 5.445 2.250 1.00 92.31 170 LEU A O 1
ATOM 1361 N N . GLY A 1 171 ? -8.096 4.074 3.358 1.00 90.69 171 GLY A N 1
ATOM 1362 C CA . GLY A 1 171 ? -8.109 4.813 4.624 1.00 90.69 171 GLY A CA 1
ATOM 1363 C C . GLY A 1 171 ? -9.331 4.551 5.511 1.00 90.69 171 GLY A C 1
ATOM 1364 O O . GLY A 1 171 ? -9.403 5.089 6.615 1.00 90.69 171 GLY A O 1
ATOM 1365 N N . ALA A 1 172 ? -10.301 3.735 5.082 1.00 91.62 172 ALA A N 1
ATOM 1366 C CA . ALA A 1 172 ? -11.453 3.415 5.922 1.00 91.62 172 ALA A CA 1
ATOM 1367 C C . ALA A 1 172 ? -11.111 2.375 6.995 1.00 91.62 172 ALA A C 1
ATOM 1369 O O . ALA A 1 172 ? -10.303 1.463 6.787 1.00 91.62 172 ALA A O 1
ATOM 1370 N N . LYS A 1 173 ? -11.784 2.515 8.142 1.00 92.38 173 LYS A N 1
ATOM 1371 C CA . LYS A 1 173 ? -11.668 1.618 9.295 1.00 92.38 173 LYS A CA 1
ATOM 1372 C C . LYS A 1 173 ? -12.047 0.189 8.914 1.00 92.38 173 LYS A C 1
ATOM 1374 O O . LYS A 1 173 ? -13.073 -0.024 8.262 1.00 92.38 173 LYS A O 1
ATOM 1379 N N . ILE A 1 174 ? -11.245 -0.769 9.371 1.00 92.44 174 ILE A N 1
ATOM 1380 C CA . ILE A 1 174 ? -11.517 -2.199 9.231 1.00 92.44 174 ILE A CA 1
ATOM 1381 C C . ILE A 1 174 ? -12.271 -2.681 10.476 1.00 92.44 174 ILE A C 1
ATOM 1383 O O . ILE A 1 174 ? -11.803 -2.520 11.600 1.00 92.44 174 ILE A O 1
ATOM 1387 N N . VAL A 1 175 ? -13.462 -3.248 10.285 1.00 89.81 175 VAL A N 1
ATOM 1388 C CA . VAL A 1 175 ? -14.310 -3.812 11.343 1.00 89.81 175 VAL A CA 1
ATOM 1389 C C . VAL A 1 175 ? -15.021 -5.061 10.822 1.00 89.81 175 VAL A C 1
ATOM 1391 O O . VAL A 1 175 ? -15.707 -4.969 9.804 1.00 89.81 175 VAL A O 1
ATOM 1394 N N . PRO A 1 176 ? -15.004 -6.190 11.546 1.00 91.62 176 PRO A N 1
ATOM 1395 C CA . PRO A 1 176 ? -14.366 -6.404 12.855 1.00 91.62 176 PRO A CA 1
ATOM 1396 C C . PRO A 1 176 ? -12.838 -6.601 12.793 1.00 91.62 176 PRO A C 1
ATOM 1398 O O . PRO A 1 176 ? -12.273 -6.789 11.717 1.00 91.62 176 PRO A O 1
ATOM 1401 N N . ILE A 1 177 ? -12.199 -6.540 13.967 1.00 91.69 177 ILE A N 1
ATOM 1402 C CA . ILE A 1 177 ? -10.765 -6.795 14.207 1.00 91.69 177 ILE A CA 1
ATOM 1403 C C . ILE A 1 177 ? -10.590 -8.057 15.060 1.00 91.69 177 ILE A C 1
ATOM 1405 O O . ILE A 1 177 ? -11.514 -8.433 15.787 1.00 91.69 177 ILE A O 1
ATOM 1409 N N . SER A 1 178 ? -9.427 -8.702 14.973 1.00 94.12 178 SER A N 1
ATOM 1410 C CA . SER A 1 178 ? -9.065 -9.837 15.824 1.00 94.12 178 SER A CA 1
ATOM 1411 C C . SER A 1 178 ? -8.965 -9.442 17.296 1.00 94.12 178 SER A C 1
ATOM 1413 O O . SER A 1 178 ? -8.630 -8.304 17.627 1.00 94.12 178 SER A O 1
ATOM 1415 N N . SER A 1 179 ? -9.205 -10.411 18.178 1.00 93.62 179 SER A N 1
ATOM 1416 C CA . SER A 1 179 ? -8.968 -10.284 19.617 1.00 93.62 179 SER A CA 1
ATOM 1417 C C . SER A 1 179 ? -8.269 -11.523 20.168 1.00 93.62 179 SER A C 1
ATOM 1419 O O . SER A 1 179 ? -8.446 -12.627 19.650 1.00 93.62 179 SER A O 1
ATOM 1421 N N . TYR A 1 180 ? -7.508 -11.361 21.249 1.00 90.38 180 TYR A N 1
ATOM 1422 C CA . TYR A 1 180 ? -6.970 -12.501 21.991 1.00 90.38 180 TYR A CA 1
ATOM 1423 C C . TYR A 1 180 ? -8.105 -13.398 22.484 1.00 90.38 180 TYR A C 1
ATOM 1425 O O . TYR A 1 180 ? -9.150 -12.894 22.896 1.00 90.38 180 TYR A O 1
ATOM 1433 N N . GLU A 1 181 ? -7.910 -14.715 22.366 1.00 93.25 181 GLU A N 1
ATOM 1434 C CA . GLU A 1 181 ? -8.881 -15.751 22.765 1.00 93.25 181 GLU A CA 1
ATOM 1435 C C . GLU A 1 181 ? -10.294 -15.576 22.174 1.00 93.25 181 GLU A C 1
ATOM 1437 O O . GLU A 1 181 ? -11.266 -16.153 22.656 1.00 93.25 181 GLU A O 1
ATOM 1442 N N . GLY A 1 182 ? -10.421 -14.790 21.104 1.00 92.19 182 GLY A N 1
ATOM 1443 C CA . GLY A 1 182 ? -11.689 -14.519 20.448 1.00 92.19 182 GLY A CA 1
ATOM 1444 C C . GLY A 1 182 ? -11.615 -14.711 18.943 1.00 92.19 182 GLY A C 1
ATOM 1445 O O . GLY A 1 182 ? -10.754 -15.414 18.405 1.00 92.19 182 GLY A O 1
ATOM 1446 N N . ASN A 1 183 ? -12.557 -14.074 18.254 1.00 93.12 183 ASN A N 1
ATOM 1447 C CA . ASN A 1 183 ? -12.684 -14.199 16.810 1.00 93.12 183 ASN A CA 1
ATOM 1448 C C . ASN A 1 183 ? -11.446 -13.635 16.106 1.00 93.12 183 ASN A C 1
ATOM 1450 O O . ASN A 1 183 ? -11.006 -12.525 16.400 1.00 93.12 183 ASN A O 1
ATOM 1454 N N . GLN A 1 184 ? -10.924 -14.396 15.146 1.00 92.12 184 GLN A N 1
ATOM 1455 C CA . GLN A 1 184 ? -9.818 -13.979 14.294 1.00 92.12 184 GLN A CA 1
ATOM 1456 C C . GLN A 1 184 ? -10.349 -13.504 12.947 1.00 92.12 184 GLN A C 1
ATOM 1458 O O . GLN A 1 184 ? -11.144 -14.192 12.302 1.00 92.12 184 GLN A O 1
ATOM 1463 N N . TYR A 1 185 ? -9.876 -12.347 12.498 1.00 93.69 185 TYR A N 1
ATOM 1464 C CA . TYR A 1 185 ? -10.243 -11.769 11.214 1.00 93.69 185 TYR A CA 1
ATOM 1465 C C . TYR A 1 185 ? -9.005 -11.500 10.379 1.00 93.69 185 TYR A C 1
ATOM 1467 O O . TYR A 1 185 ? -7.933 -11.172 10.887 1.00 93.69 185 TYR A O 1
ATOM 1475 N N . HIS A 1 186 ? -9.167 -11.637 9.071 1.00 94.06 186 HIS A N 1
ATOM 1476 C CA . HIS A 1 186 ? -8.089 -11.453 8.123 1.00 94.06 186 HIS A CA 1
ATOM 1477 C C . HIS A 1 186 ? -8.564 -10.707 6.879 1.00 94.06 186 HIS A C 1
ATOM 1479 O O . HIS A 1 186 ? -9.750 -10.708 6.527 1.00 94.06 186 HIS A O 1
ATOM 1485 N N . ILE A 1 187 ? -7.614 -10.066 6.211 1.00 94.75 187 ILE A N 1
ATOM 1486 C CA . ILE A 1 187 ? -7.797 -9.436 4.911 1.00 94.75 187 ILE A CA 1
ATOM 1487 C C . ILE A 1 187 ? -6.919 -10.129 3.890 1.00 94.75 187 ILE A C 1
ATOM 1489 O O . ILE A 1 187 ? -5.782 -10.499 4.168 1.00 94.75 187 ILE A O 1
ATOM 1493 N N . ILE A 1 188 ? -7.455 -10.273 2.686 1.00 96.31 188 ILE A N 1
ATOM 1494 C CA . ILE A 1 188 ? -6.712 -10.814 1.559 1.00 96.31 188 ILE A CA 1
ATOM 1495 C C . ILE A 1 188 ? -6.405 -9.656 0.625 1.00 96.31 188 ILE A C 1
ATOM 1497 O O . ILE A 1 188 ? -7.319 -8.949 0.202 1.00 96.31 188 ILE A O 1
ATOM 1501 N N . ILE A 1 189 ? -5.134 -9.463 0.302 1.00 97.75 189 ILE A N 1
ATOM 1502 C CA . ILE A 1 189 ? -4.690 -8.479 -0.683 1.00 97.75 189 ILE A CA 1
ATOM 1503 C C . ILE A 1 189 ? -3.940 -9.222 -1.777 1.00 97.75 189 ILE A C 1
ATOM 1505 O O . ILE A 1 189 ? -3.069 -10.039 -1.494 1.00 97.75 189 ILE A O 1
ATOM 1509 N N . LEU A 1 190 ? -4.279 -8.943 -3.030 1.00 98.38 190 LEU A N 1
ATOM 1510 C CA . LEU A 1 190 ? -3.523 -9.394 -4.192 1.00 98.38 190 LEU A CA 1
ATOM 1511 C C . LEU A 1 190 ? -3.058 -8.165 -4.961 1.00 98.38 190 LEU A C 1
ATOM 1513 O O . LEU A 1 190 ? -3.876 -7.341 -5.368 1.00 98.38 190 LEU A O 1
ATOM 1517 N N . ILE A 1 191 ? -1.753 -8.082 -5.187 1.00 98.62 191 ILE A N 1
ATOM 1518 C CA . ILE A 1 191 ? -1.148 -7.120 -6.100 1.00 98.62 191 ILE A CA 1
ATOM 1519 C C . ILE A 1 191 ? -0.643 -7.900 -7.303 1.00 98.62 191 ILE A C 1
ATOM 1521 O O . ILE A 1 191 ? 0.084 -8.873 -7.132 1.00 98.62 191 ILE A O 1
ATOM 1525 N N . TYR A 1 192 ? -1.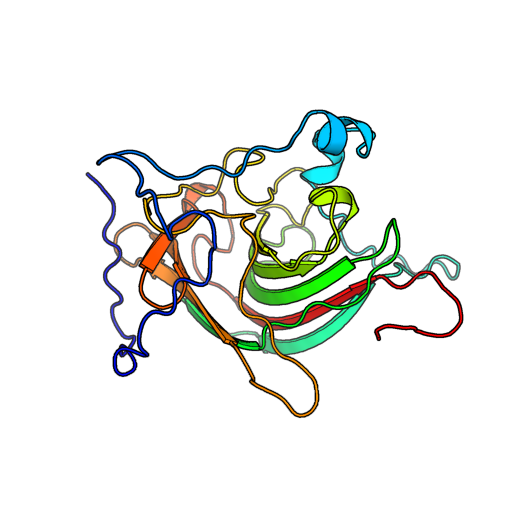020 -7.513 -8.517 1.00 98.25 192 TYR A N 1
ATOM 1526 C CA . TYR A 1 192 ? -0.525 -8.181 -9.720 1.00 98.25 192 TYR A CA 1
ATOM 1527 C C . TYR A 1 192 ? -0.386 -7.216 -10.890 1.00 98.25 192 TYR A C 1
ATOM 1529 O O . TYR A 1 192 ? -1.115 -6.234 -10.992 1.00 98.25 192 TYR A O 1
ATOM 1537 N N . LYS A 1 193 ? 0.542 -7.508 -11.792 1.00 98.06 193 LYS A N 1
ATOM 1538 C CA . LYS A 1 193 ? 0.767 -6.755 -13.016 1.00 98.06 193 LYS A CA 1
ATOM 1539 C C . LYS A 1 193 ? -0.135 -7.299 -14.117 1.00 98.06 193 LYS A C 1
ATOM 1541 O O . LYS A 1 193 ? -0.041 -8.470 -14.480 1.00 98.06 193 LYS A O 1
ATOM 1546 N N . ASP A 1 194 ? -1.007 -6.459 -14.660 1.00 96.31 194 ASP A N 1
ATOM 1547 C CA . ASP A 1 194 ? -1.838 -6.831 -15.802 1.00 96.31 194 ASP A CA 1
ATOM 1548 C C . ASP A 1 194 ? -0.962 -6.975 -17.061 1.00 96.31 194 ASP A C 1
ATOM 1550 O O . ASP A 1 194 ? -0.324 -6.000 -17.466 1.00 96.31 194 ASP A O 1
ATOM 1554 N N . PRO A 1 195 ? -0.936 -8.145 -17.725 1.00 93.44 195 PRO A N 1
ATOM 1555 C CA . PRO A 1 195 ? -0.110 -8.353 -18.912 1.00 93.44 195 PRO A CA 1
ATOM 1556 C C . PRO A 1 195 ? -0.530 -7.488 -20.107 1.00 93.44 195 PRO A C 1
ATOM 1558 O O . PRO A 1 195 ? 0.274 -7.286 -21.012 1.00 93.44 195 PRO A O 1
ATOM 1561 N N . LYS A 1 196 ? -1.772 -6.979 -20.139 1.00 94.06 196 LYS A N 1
ATOM 1562 C CA . LYS A 1 196 ? -2.260 -6.156 -21.257 1.00 94.06 196 LYS A CA 1
ATOM 1563 C C . LYS A 1 196 ? -1.853 -4.695 -21.130 1.00 94.06 196 LYS A C 1
ATOM 1565 O O . LYS A 1 196 ? -1.437 -4.091 -22.111 1.00 94.06 196 LYS A O 1
ATOM 1570 N N . THR A 1 197 ? -2.020 -4.118 -19.942 1.00 95.62 197 THR A N 1
ATOM 1571 C CA . THR A 1 197 ? -1.777 -2.683 -19.713 1.00 95.62 197 THR A CA 1
ATOM 1572 C C . THR A 1 197 ? -0.479 -2.385 -18.974 1.00 95.62 197 THR A C 1
ATOM 1574 O O . THR A 1 197 ? -0.126 -1.219 -18.835 1.00 95.62 197 THR A O 1
ATOM 1577 N N . ALA A 1 198 ? 0.219 -3.414 -18.485 1.00 96.31 198 ALA A N 1
ATOM 1578 C CA . ALA A 1 198 ? 1.378 -3.326 -17.594 1.00 96.31 198 ALA A CA 1
ATOM 1579 C C . ALA A 1 198 ? 1.108 -2.642 -16.239 1.00 96.31 198 ALA A C 1
ATOM 1581 O O . ALA A 1 198 ? 2.025 -2.521 -15.429 1.00 96.31 198 ALA A O 1
ATOM 1582 N N . ASN A 1 199 ? -0.133 -2.233 -15.963 1.00 98.12 199 ASN A N 1
ATOM 1583 C CA . ASN A 1 199 ? -0.512 -1.607 -14.703 1.00 98.12 199 ASN A CA 1
ATOM 1584 C C . ASN A 1 199 ? -0.517 -2.624 -13.563 1.00 98.12 199 ASN A C 1
ATOM 1586 O O . ASN A 1 199 ? -0.930 -3.772 -13.739 1.00 98.12 199 ASN A O 1
ATOM 1590 N N . TRP A 1 200 ? -0.124 -2.174 -12.376 1.00 98.50 200 TRP A N 1
ATOM 1591 C CA . TRP A 1 200 ? -0.194 -2.978 -11.163 1.00 98.50 200 TRP A CA 1
ATOM 1592 C C . TRP A 1 200 ? -1.551 -2.789 -10.503 1.00 98.50 200 TRP A C 1
ATOM 1594 O O . TRP A 1 200 ? -1.884 -1.695 -10.069 1.00 98.50 200 TRP A O 1
ATOM 1604 N N . TRP A 1 201 ? -2.347 -3.842 -10.428 1.00 98.25 201 TRP A N 1
ATOM 1605 C CA . TRP A 1 201 ? -3.668 -3.838 -9.818 1.00 98.25 201 TRP A CA 1
ATOM 1606 C C . TRP A 1 201 ? -3.614 -4.269 -8.365 1.00 98.25 201 TRP A C 1
ATOM 1608 O O . TRP A 1 201 ? -2.924 -5.228 -8.034 1.00 98.25 201 TRP A O 1
ATOM 1618 N N . MET A 1 202 ? -4.424 -3.616 -7.533 1.00 97.81 202 MET A N 1
ATOM 1619 C CA . MET A 1 202 ? -4.748 -4.056 -6.183 1.00 97.81 202 MET A CA 1
ATOM 1620 C C . MET A 1 202 ? -6.153 -4.642 -6.152 1.00 97.81 202 MET A C 1
ATOM 1622 O O . MET A 1 202 ? -7.143 -3.991 -6.500 1.00 97.81 202 MET A O 1
ATOM 1626 N N . ILE A 1 203 ? -6.234 -5.861 -5.650 1.00 97.06 203 ILE A N 1
ATOM 1627 C CA . ILE A 1 203 ? -7.470 -6.525 -5.281 1.00 97.06 203 ILE A CA 1
ATOM 1628 C C . ILE A 1 203 ? -7.505 -6.630 -3.759 1.00 97.06 203 ILE A C 1
ATOM 1630 O O . ILE A 1 203 ? -6.541 -7.084 -3.143 1.00 97.06 203 ILE A O 1
ATOM 1634 N N . TYR A 1 204 ? -8.638 -6.270 -3.168 1.00 94.25 204 TYR A N 1
ATOM 1635 C CA . TYR A 1 204 ? -8.916 -6.487 -1.756 1.00 94.25 204 TYR A CA 1
ATOM 1636 C C . TYR A 1 204 ? -10.071 -7.476 -1.616 1.00 94.25 204 TYR A C 1
ATOM 1638 O O . TYR A 1 204 ? -11.181 -7.224 -2.089 1.00 94.25 204 TYR A O 1
ATOM 1646 N N . LYS A 1 205 ? -9.796 -8.620 -0.984 1.00 88.00 205 LYS A N 1
ATOM 1647 C CA . LYS A 1 205 ? -10.616 -9.835 -1.038 1.00 88.00 205 LYS A CA 1
ATOM 1648 C C . LYS A 1 205 ? -10.854 -10.250 -2.489 1.00 88.00 205 LYS A C 1
ATOM 1650 O O . LYS A 1 205 ? -9.949 -10.772 -3.136 1.00 88.00 205 LYS A O 1
ATOM 1655 N N . ASP A 1 206 ? -12.040 -9.947 -3.006 1.00 88.00 206 ASP A N 1
ATOM 1656 C CA . ASP A 1 206 ? -12.426 -10.218 -4.383 1.00 88.00 206 ASP A CA 1
ATOM 1657 C C . ASP A 1 206 ? -12.759 -8.962 -5.194 1.00 88.00 206 ASP A C 1
ATOM 1659 O O . ASP A 1 206 ? -13.033 -9.069 -6.388 1.00 88.00 206 ASP A O 1
ATOM 1663 N N . GLU A 1 207 ? -12.659 -7.779 -4.587 1.00 91.00 207 GLU A N 1
ATOM 1664 C CA . GLU A 1 207 ? -12.985 -6.510 -5.227 1.00 91.00 207 GLU A CA 1
ATOM 1665 C C . GLU A 1 207 ? -11.726 -5.858 -5.827 1.00 91.00 207 GLU A C 1
ATOM 1667 O O . GLU A 1 207 ? -10.752 -5.612 -5.104 1.00 91.00 207 GLU A O 1
ATOM 1672 N N . PRO A 1 208 ? -11.721 -5.529 -7.132 1.00 94.62 208 PRO A N 1
ATOM 1673 C CA . PRO A 1 208 ? -10.684 -4.696 -7.728 1.00 94.62 208 PRO A CA 1
ATOM 1674 C C . PRO A 1 208 ? -10.770 -3.267 -7.193 1.00 94.62 208 PRO A C 1
ATOM 1676 O O . PRO A 1 208 ? -11.632 -2.487 -7.598 1.00 94.62 208 PRO A O 1
ATOM 1679 N N . VAL A 1 209 ? -9.861 -2.908 -6.288 1.00 95.69 209 VAL A N 1
ATOM 1680 C CA . VAL A 1 209 ? -9.859 -1.590 -5.638 1.00 95.69 209 VAL A CA 1
ATOM 1681 C C . VAL A 1 209 ? -9.408 -0.518 -6.624 1.00 95.69 209 VAL A C 1
ATOM 1683 O O . VAL A 1 209 ? -10.033 0.536 -6.729 1.00 95.69 209 VAL A O 1
ATOM 1686 N N . GLY A 1 210 ? -8.357 -0.800 -7.392 1.00 96.50 210 GLY A N 1
ATOM 1687 C CA . GLY A 1 210 ? -7.739 0.145 -8.316 1.00 96.50 210 GLY A CA 1
ATOM 1688 C C . GLY A 1 210 ? -6.372 -0.330 -8.793 1.00 96.50 210 GLY A C 1
ATOM 1689 O O . GLY A 1 210 ? -6.016 -1.492 -8.594 1.00 96.50 210 GLY A O 1
ATOM 1690 N N . TYR A 1 211 ? -5.613 0.560 -9.427 1.00 97.81 211 TYR A N 1
ATOM 1691 C CA . TYR A 1 211 ? -4.301 0.230 -9.982 1.00 97.81 211 TYR A CA 1
ATOM 1692 C C . TYR A 1 211 ? -3.303 1.390 -9.920 1.00 97.81 211 TYR A C 1
ATOM 1694 O O . TYR A 1 211 ? -3.684 2.559 -9.936 1.00 97.81 211 TYR A O 1
ATOM 1702 N N . TRP A 1 212 ? -2.015 1.057 -9.914 1.00 98.12 212 TRP A N 1
ATOM 1703 C CA . TRP A 1 212 ? -0.909 1.967 -10.192 1.00 98.12 212 TRP A CA 1
ATOM 1704 C C . TRP A 1 212 ? -0.546 1.890 -11.677 1.00 98.12 212 TRP A C 1
ATOM 1706 O O . TRP A 1 212 ? -0.235 0.798 -12.175 1.00 98.12 212 TRP A O 1
ATOM 1716 N N . PRO A 1 213 ? -0.570 3.018 -12.407 1.00 97.62 213 PRO A N 1
ATOM 1717 C CA . PRO A 1 213 ? -0.065 3.073 -13.767 1.00 97.62 213 PRO A CA 1
ATOM 1718 C C . PRO A 1 213 ? 1.393 2.624 -13.852 1.00 97.62 213 PRO A C 1
ATOM 1720 O O . PRO A 1 213 ? 2.219 3.036 -13.037 1.00 97.62 213 PRO A O 1
ATOM 1723 N N . SER A 1 214 ? 1.740 1.843 -14.878 1.00 97.00 214 SER A N 1
ATOM 1724 C CA . SER A 1 214 ? 3.133 1.412 -15.086 1.00 97.00 214 SER A CA 1
ATOM 1725 C C . SER A 1 214 ? 4.106 2.586 -15.241 1.00 97.00 214 SER A C 1
ATOM 1727 O O . SER A 1 214 ? 5.289 2.430 -14.959 1.00 97.00 214 SER A O 1
ATOM 1729 N N . SER A 1 215 ? 3.623 3.751 -15.683 1.00 96.69 215 SER A N 1
ATOM 1730 C CA . SER A 1 215 ? 4.419 4.966 -15.886 1.00 96.69 215 SER A CA 1
ATOM 1731 C C . SER A 1 215 ? 4.918 5.613 -14.593 1.00 96.69 215 SER A C 1
ATOM 1733 O O . SER A 1 215 ? 5.729 6.529 -14.663 1.00 96.69 215 SER A O 1
ATOM 1735 N N . LEU A 1 216 ? 4.433 5.182 -13.422 1.00 96.44 216 LEU A N 1
ATOM 1736 C CA . LEU A 1 216 ? 4.966 5.629 -12.130 1.00 96.44 216 LEU A CA 1
ATOM 1737 C C . LEU A 1 216 ? 6.333 5.017 -11.810 1.00 96.44 216 LEU A C 1
ATOM 1739 O O . LEU A 1 216 ? 7.009 5.478 -10.894 1.00 96.44 216 LEU A O 1
ATOM 1743 N N . PHE A 1 217 ? 6.707 3.960 -12.527 1.00 97.38 217 PHE A N 1
ATOM 1744 C CA . PHE A 1 217 ? 7.794 3.076 -12.152 1.00 97.38 217 PHE A CA 1
ATOM 1745 C C . PHE A 1 217 ? 8.840 2.965 -13.255 1.00 97.38 217 PHE A C 1
ATOM 1747 O O . PHE A 1 217 ? 8.540 3.043 -14.445 1.00 97.38 217 PHE A O 1
ATOM 1754 N N . THR A 1 218 ? 10.075 2.709 -12.842 1.00 96.25 218 THR A N 1
ATOM 1755 C CA . THR A 1 218 ? 11.208 2.391 -13.710 1.00 96.25 218 THR A CA 1
ATOM 1756 C C . THR A 1 218 ? 11.436 0.880 -13.728 1.00 96.25 218 THR A C 1
ATOM 1758 O O . THR A 1 218 ? 11.223 0.217 -14.742 1.00 96.25 218 THR A O 1
ATOM 1761 N N . SER A 1 219 ? 11.810 0.295 -12.592 1.00 96.75 219 SER A N 1
ATOM 1762 C CA . SER A 1 219 ? 12.119 -1.129 -12.450 1.00 96.75 219 SER A CA 1
ATOM 1763 C C . SER A 1 219 ? 10.851 -1.991 -12.363 1.00 96.75 219 SER A C 1
ATOM 1765 O O . SER A 1 219 ? 10.754 -3.000 -13.068 1.00 96.75 219 SER A O 1
ATOM 1767 N N . LEU A 1 220 ? 9.825 -1.554 -11.614 1.00 97.75 220 LEU A N 1
ATOM 1768 C CA . LEU A 1 220 ? 8.524 -2.244 -11.540 1.00 97.75 220 LEU A CA 1
ATOM 1769 C C . LEU A 1 220 ? 7.730 -2.178 -12.856 1.00 97.75 220 LEU A C 1
ATOM 1771 O O . LEU A 1 220 ? 6.816 -2.981 -13.059 1.00 97.75 220 LEU A O 1
ATOM 1775 N N . ALA A 1 221 ? 8.091 -1.290 -13.790 1.00 96.50 221 ALA A N 1
ATOM 1776 C CA . ALA A 1 221 ? 7.515 -1.302 -15.136 1.00 96.50 221 ALA A CA 1
ATOM 1777 C C . ALA A 1 221 ? 7.861 -2.588 -15.907 1.00 96.50 221 ALA A C 1
ATOM 1779 O O . ALA A 1 221 ? 7.124 -2.975 -16.815 1.00 96.50 221 ALA A O 1
ATOM 1780 N N . ARG A 1 222 ? 8.935 -3.299 -15.528 1.00 95.38 222 ARG A N 1
ATOM 1781 C CA . ARG A 1 222 ? 9.281 -4.625 -16.064 1.00 95.38 222 ARG A CA 1
ATOM 1782 C C . ARG A 1 222 ? 8.679 -5.737 -15.206 1.00 95.38 222 ARG A C 1
ATOM 1784 O O . ARG A 1 222 ? 7.751 -6.408 -15.657 1.00 95.38 222 ARG A O 1
ATOM 1791 N N . SER A 1 223 ? 9.169 -5.891 -13.983 1.00 97.50 223 SER A N 1
ATOM 1792 C CA . SER A 1 223 ? 8.791 -6.944 -13.036 1.00 97.50 223 SER A CA 1
ATOM 1793 C C . SER A 1 223 ? 9.264 -6.568 -11.629 1.00 97.50 223 SER A C 1
ATOM 1795 O O . SER A 1 223 ? 10.120 -5.694 -11.453 1.00 97.50 223 SER A O 1
ATOM 1797 N N . ALA A 1 224 ? 8.698 -7.221 -10.617 1.00 98.12 224 ALA A N 1
ATOM 1798 C CA . ALA A 1 224 ? 9.233 -7.176 -9.263 1.00 98.12 224 ALA A CA 1
ATOM 1799 C C . ALA A 1 224 ? 10.392 -8.169 -9.122 1.00 98.12 224 ALA A C 1
ATOM 1801 O O . ALA A 1 224 ? 10.337 -9.263 -9.683 1.00 98.12 224 ALA A O 1
ATOM 1802 N N . ASN A 1 225 ? 11.425 -7.795 -8.366 1.00 97.56 225 ASN A N 1
ATOM 1803 C CA . ASN A 1 225 ? 12.577 -8.660 -8.084 1.00 97.56 225 ASN A CA 1
ATOM 1804 C C . ASN A 1 225 ? 12.628 -9.152 -6.628 1.00 97.56 225 ASN A C 1
ATOM 1806 O O . ASN A 1 225 ? 13.428 -10.034 -6.290 1.00 97.56 225 ASN A O 1
ATOM 1810 N N . SER A 1 226 ? 11.767 -8.586 -5.782 1.00 97.44 226 SER A N 1
ATOM 1811 C CA . SER A 1 226 ? 11.603 -8.944 -4.384 1.00 97.44 226 SER A CA 1
ATOM 1812 C C . SER A 1 226 ? 10.147 -8.767 -3.974 1.00 97.44 226 SER A C 1
ATOM 1814 O O . SER A 1 226 ? 9.500 -7.797 -4.367 1.00 97.44 226 SER A O 1
ATOM 1816 N N . ILE A 1 227 ? 9.641 -9.705 -3.181 1.00 98.31 227 ILE A N 1
ATOM 1817 C CA . ILE A 1 227 ? 8.333 -9.609 -2.534 1.00 98.31 227 ILE A CA 1
ATOM 1818 C C . ILE A 1 227 ? 8.551 -9.838 -1.047 1.00 98.31 227 ILE A C 1
ATOM 1820 O O . ILE A 1 227 ? 9.267 -10.771 -0.675 1.00 98.31 227 ILE A O 1
ATOM 1824 N N . GLU A 1 228 ? 7.944 -9.000 -0.215 1.00 97.75 228 GLU A N 1
ATOM 1825 C CA . GLU A 1 228 ? 8.034 -9.110 1.239 1.00 97.75 228 GLU A CA 1
ATOM 1826 C C . GLU A 1 228 ? 6.631 -9.106 1.863 1.00 97.75 228 GLU A C 1
ATOM 1828 O O . GLU A 1 228 ? 5.702 -8.485 1.344 1.00 97.75 228 GLU A O 1
ATOM 1833 N N . TRP A 1 229 ? 6.469 -9.820 2.973 1.00 97.94 229 TRP A N 1
ATOM 1834 C CA . TRP A 1 229 ? 5.248 -9.885 3.777 1.00 97.94 229 TRP A CA 1
ATOM 1835 C C . TRP A 1 229 ? 5.621 -9.735 5.238 1.00 97.94 229 TRP A C 1
ATOM 1837 O O . TRP A 1 229 ? 6.577 -10.365 5.687 1.00 97.94 229 TRP A O 1
ATOM 1847 N N . GLY A 1 230 ? 4.853 -8.970 6.002 1.00 95.44 230 GLY A N 1
ATOM 1848 C CA . GLY A 1 230 ? 5.183 -8.782 7.407 1.00 95.44 230 GLY A CA 1
ATOM 1849 C C . GLY A 1 230 ? 4.595 -7.525 8.007 1.00 95.44 230 GLY A C 1
ATOM 1850 O O . GLY A 1 230 ? 3.514 -7.091 7.609 1.00 95.44 230 GLY A O 1
ATOM 1851 N N . GLY A 1 231 ? 5.308 -6.971 8.980 1.00 92.69 231 GLY A N 1
ATOM 1852 C CA . GLY A 1 231 ? 4.925 -5.757 9.681 1.00 92.69 231 GLY A CA 1
ATOM 1853 C C . GLY A 1 231 ? 6.102 -4.833 9.950 1.00 92.69 231 GLY A C 1
ATOM 1854 O O . GLY A 1 231 ? 7.265 -5.235 9.881 1.00 92.69 231 GLY A O 1
ATOM 1855 N N . GLU A 1 232 ? 5.749 -3.591 10.240 1.00 90.56 232 GLU A N 1
ATOM 1856 C CA . GLU A 1 232 ? 6.645 -2.500 10.596 1.00 90.56 232 GLU A CA 1
ATOM 1857 C C . GLU A 1 232 ? 6.005 -1.768 11.776 1.00 90.56 232 GLU A C 1
ATOM 1859 O O . GLU A 1 232 ? 4.790 -1.531 11.779 1.00 90.56 232 GLU A O 1
ATOM 1864 N N . VAL A 1 233 ? 6.803 -1.456 12.788 1.00 89.38 233 VAL A N 1
ATOM 1865 C CA . VAL A 1 233 ? 6.358 -0.691 13.951 1.00 89.38 233 VAL A CA 1
ATOM 1866 C C . VAL A 1 233 ? 7.357 0.402 14.268 1.00 89.38 233 VAL A C 1
ATOM 1868 O O . VAL A 1 233 ? 8.542 0.277 13.965 1.00 89.38 233 VAL A O 1
ATOM 1871 N N . THR A 1 234 ? 6.874 1.440 14.931 1.00 85.81 234 THR A N 1
ATOM 1872 C CA . THR A 1 234 ? 7.726 2.402 15.616 1.00 85.81 234 THR A CA 1
ATOM 1873 C C . THR A 1 234 ? 7.350 2.437 17.085 1.00 85.81 234 THR A C 1
ATOM 1875 O O . THR A 1 234 ? 6.174 2.610 17.396 1.00 85.81 234 THR A O 1
ATOM 1878 N N . ASP A 1 235 ? 8.336 2.268 17.966 1.00 79.81 235 ASP A N 1
ATOM 1879 C CA . ASP A 1 235 ? 8.174 2.331 19.422 1.00 79.81 235 ASP A CA 1
ATOM 1880 C C . ASP A 1 235 ? 9.253 3.243 20.010 1.00 79.81 235 ASP A C 1
ATOM 1882 O O . ASP A 1 235 ? 10.454 3.000 19.860 1.00 79.81 235 ASP A O 1
ATOM 1886 N N . PHE A 1 236 ? 8.822 4.327 20.653 1.00 74.00 236 PHE A N 1
ATOM 1887 C CA . PHE A 1 236 ? 9.726 5.322 21.226 1.00 74.00 236 PHE A CA 1
ATOM 1888 C C . PHE A 1 236 ? 9.761 5.285 22.756 1.00 74.00 236 PHE A C 1
ATOM 1890 O O . PHE A 1 236 ? 10.470 6.092 23.368 1.00 74.00 236 PHE A O 1
ATOM 1897 N N . LYS A 1 237 ? 9.023 4.372 23.407 1.00 65.56 237 LYS A N 1
ATOM 1898 C CA . LYS A 1 237 ? 9.020 4.264 24.868 1.00 65.56 237 LYS A CA 1
ATOM 1899 C C . LYS A 1 237 ? 9.921 3.129 25.360 1.00 65.56 237 LYS A C 1
ATOM 1901 O O . LYS A 1 237 ? 9.844 1.999 24.883 1.00 65.56 237 LYS A O 1
ATOM 1906 N N . PRO A 1 238 ? 10.732 3.368 26.408 1.00 49.28 238 PRO A N 1
ATOM 1907 C CA . PRO A 1 238 ? 11.392 2.271 27.098 1.00 49.28 238 PRO A CA 1
ATOM 1908 C C . PRO A 1 238 ? 10.317 1.352 27.703 1.00 49.28 238 PRO A C 1
ATOM 1910 O O . PRO A 1 238 ? 9.467 1.825 28.454 1.00 49.28 238 PRO A O 1
ATOM 1913 N N . MET A 1 239 ? 10.399 0.049 27.398 1.00 51.69 239 MET A N 1
ATOM 1914 C CA . MET A 1 239 ? 9.543 -1.066 27.865 1.00 51.69 239 MET A CA 1
ATOM 1915 C C . MET A 1 239 ? 8.415 -1.571 26.948 1.00 51.69 239 MET A C 1
ATOM 1917 O O . MET A 1 239 ? 7.608 -2.365 27.428 1.00 51.69 239 MET A O 1
ATOM 1921 N N . GLY A 1 240 ? 8.396 -1.242 25.652 1.00 50.22 240 GLY A N 1
ATOM 1922 C CA . GLY A 1 240 ? 7.766 -2.119 24.653 1.00 50.22 240 GLY A CA 1
ATOM 1923 C C . GLY A 1 240 ? 6.311 -2.481 24.950 1.00 50.22 240 GLY A C 1
ATOM 1924 O O . GLY A 1 240 ? 6.018 -3.639 25.252 1.00 50.22 240 GLY A O 1
ATOM 1925 N N . SER A 1 241 ? 5.388 -1.516 24.942 1.00 44.03 241 SER A N 1
ATOM 1926 C CA . SER A 1 241 ? 3.977 -1.802 25.238 1.00 44.03 241 SER A CA 1
ATOM 1927 C C . SER A 1 241 ? 3.118 -1.808 23.977 1.00 44.03 241 SER A C 1
ATOM 1929 O O . SER A 1 241 ? 2.201 -1.001 23.838 1.00 44.03 241 SER A O 1
ATOM 1931 N N . THR A 1 242 ? 3.354 -2.766 23.086 1.00 40.84 242 THR A N 1
ATOM 1932 C CA . THR A 1 242 ? 2.332 -3.188 22.121 1.00 40.84 242 THR A CA 1
ATOM 1933 C C . THR A 1 242 ? 1.358 -4.133 22.833 1.00 40.84 242 THR A C 1
ATOM 1935 O O . THR A 1 242 ? 1.452 -5.354 22.735 1.00 40.84 242 THR A O 1
ATOM 1938 N N . ARG A 1 243 ? 0.450 -3.566 23.639 1.00 37.50 243 ARG A N 1
ATOM 1939 C CA . ARG A 1 243 ? -0.712 -4.299 24.172 1.00 37.50 243 ARG A CA 1
ATOM 1940 C C . ARG A 1 243 ? -1.916 -4.162 23.250 1.00 37.50 243 ARG A C 1
ATOM 1942 O O . ARG A 1 243 ? -2.129 -3.051 22.713 1.00 37.50 243 ARG A O 1
#

Secondary structure (DSSP, 8-state):
-PPP---TT-PPPS-------BSGGGT--PPTT----PPPPHHHHHS-S-HHHHT-PPP------TT---SEEEEEEEEEEEEESEEEEEEE-------TT-EEEEEEEEEES-GGG-EEEEEEEEE-HHHHSSS--EEEEEEESSTTSS--EETTSSSS-EE--SS--TTPBB-S---TTS---EEEEEEEE-TTT--EEEEETTEEEEEE-GGG-SSTTT-EEEEEEEEEEE--STT----

Nearest PDB structures (foldseek):
  7zvc-assembly1_A  TM=9.478E-01  e=2.224E-20  Nepenthes ventricosa x Nepenthes alata
  7zva-assembly1_A  TM=8.931E-01  e=3.086E-20  Nepenthes ventricosa x Nepenthes alata
  8xph-assembly2_B  TM=4.205E-01  e=1.915E-02  Stieleria magnilauensis
  7e5t-assembly2_B  TM=2.117E-01  e=3.628E+00  Fusarium sp. FN080326
  4q8h-assembly1_A  TM=1.827E-01  e=2.916E+00  Saccharomyces cerevisiae

Mean predicted aligned error: 9.03 Å

InterPro domains:
  IPR004314 Neprosin [PF03080] (101-240)
  IPR004314 Neprosin [PS52045] (66-243)
  IPR025521 Neprosin activation peptide [PF14365] (12-78)
  IPR053168 Glutamic endopeptidase [PTHR31589] (16-241)

pLDDT: mean 80.75, std 20.02, range [26.81, 98.62]

Radius of gyration: 17.74 Å; Cα contacts (8 Å, |Δi|>4): 511; chains: 1; bounding box: 53×41×50 Å

Foldseek 3Di:
DPDDPDDDPDDADDPPPPPQQFPVPPPDFDDPPDADEDDDDVLLVVLAPDLVVLFFDDFDDPPPDPDDDPLKDWDKDKDFQDFAFKDKDKFWFAQWDDDAVKKKWWWKWQWFDDQQQIWIKIWTWMQHCSNQVDSFIFTKIKTAGGNRDNDMGIAVSDDFWDFDDRRDYHRGGGPDHDDVVDDIDIKMWMWGQDPPQRWIWIDISHRGGTTGHLVRHDGSSRGGRMMMTTMMIGDDDPPDPRD

Solvent-accessible surface area (backbone atoms only — not comparable to full-atom values): 13942 Å² total; per-residue (Å²): 132,84,82,79,85,77,67,84,92,62,84,80,71,79,83,68,80,79,69,68,40,41,73,75,61,75,86,49,75,48,59,93,97,43,62,52,74,69,78,80,52,73,67,41,51,70,71,34,98,42,75,74,56,76,33,51,62,80,58,85,74,84,70,90,58,100,83,68,81,86,46,69,47,76,54,74,52,74,51,70,86,51,84,38,59,57,53,73,44,80,42,74,37,61,63,57,52,61,56,89,91,20,31,42,36,40,38,38,40,47,26,12,67,57,74,83,48,20,17,40,40,35,42,38,38,35,23,35,30,63,81,64,66,38,70,55,26,14,36,42,36,38,39,23,37,34,30,35,71,86,44,46,27,39,45,79,82,44,88,62,60,45,76,71,21,40,84,56,43,57,61,36,51,54,40,82,56,34,47,88,102,53,64,80,35,69,48,40,41,37,40,33,48,36,89,89,73,45,25,36,32,37,27,51,69,89,45,60,38,27,32,34,55,32,85,65,35,69,43,48,44,77,35,24,33,32,41,38,39,36,35,44,34,34,68,91,61,95,81,76,74,79,92

Sequence (243 aa)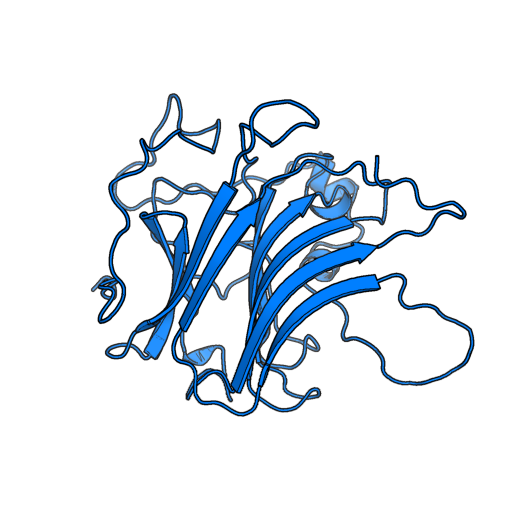:
MKPSSNRVGFTSEKKVQSSNLQSWNRKDTCPPGTIPICRMTREDMFSVSSIKNLRKKHPFSKKLDVSMWDGHEHAVVYVKRGEYFGAKANLSVWNSHTQPNEFSLSQIWVLSGPYEELNSIEAGWMAYPDVNGDNHTRIFTYWTGDGYKHTGCYNHLCPGFIPTSGNIALGAKIVPISSYEGNQYHIIILIYKDPKTANWWMIYKDEPVGYWPSSLFTSLARSANSIEWGGEVTDFKPMGSTR